Protein AF-A0A958C4E0-F1 (afdb_monomer)

Solvent-accessible surface area (backbone atoms only — not comparable to full-atom values): 16599 Å² total; per-residue (Å²): 85,50,55,70,37,79,46,77,49,71,50,76,48,67,25,85,64,65,71,76,45,50,28,35,38,31,43,36,42,93,90,49,74,48,73,46,79,47,77,38,32,47,76,35,73,49,76,51,75,46,77,47,73,36,52,75,52,63,47,59,34,34,35,36,41,24,64,55,70,96,48,93,87,57,84,78,58,74,42,78,76,46,70,48,78,46,65,41,46,70,39,94,48,48,45,76,46,60,82,60,72,62,45,50,38,50,38,68,47,50,32,35,39,39,27,74,48,67,32,89,38,36,38,39,40,40,56,45,75,56,74,57,87,92,50,78,72,92,67,79,78,80,79,65,78,59,69,49,70,54,91,62,29,64,54,60,45,77,46,77,44,82,44,76,40,55,62,80,34,55,48,44,45,32,25,29,40,34,35,42,70,90,46,78,46,74,45,72,36,38,37,50,42,38,47,80,43,76,79,47,77,48,77,41,55,91,48,91,92,54,87,84,48,68,66,35,52,33,43,36,41,35,35,36,35,26,79,46,64,38,81,75,40,78,49,76,51,63,48,68,45,100,86,65,50,76,37,74,21,54,79,55,15,43,48,77,43,65,46,60,53,40,81,43,81,45,76,40,35,31,31,40,57,69,63,96,75,63,77,77,81,81,68,74,85,79,132

Foldseek 3Di:
DEAFDKDKDKDKDAAQADAWFKKWKWKDWDPDIDIDIDIYHHGDIDIDIDMDTHHLAKTKIWIKMWGDDPDPPDDIDIDRPDIFIDHYPNDPQWDKDWPDQEEEAQDKIKIKIAHQAQFPWKKKADKAFDPDPPDPCQDDDDDRGDIGTDPGSRDGDIDIDIHGGHQQDDFGKIWIWIDTNRDIDIDIHTYDHKDKDWPDKDKDWPDPPDDADAFTKIKIKIKMAIQAKDQWDKHADFDADPVRDTHHQDDQRIDIHIGGHGIDMDIGMGTRHDPPDDPPPPPDDDD

Sequence (287 aa):
YQPGSQATWTVSLTGASGGPASYDVAMRYVTQSYTQTVTLGAGQTVHVPWTFDVGPAGNRAQVVVSPHVENDEDTTFALIIDSRWVPVIEDPYAWLESDKPSYQAGETVHLTMHLLKPNDAAFVLAPGEIAAAGSPLLWSNLTLTETYTITNPYTVGDFPIDYPLPATLRSGRYHFLYAYDSEERTLPIDVHGVDLFTEDLAVAGPAPGAPLLPGDPLTLTARLRLNAPLASATLLAYAQQPDNTPVDLGPLASQTVSLVAGETPVTLHGVLPASVHSPASALPPGT

Secondary structure (DSSP, 8-state):
--TT-EEEEEEEEE--SSS-EEEEEEEEETTEEEEEEEEE-TT-EEEEEEEEEPPSS-EEEEEEEEE--SSTTS----EEEEEEEE---SSTTEEEEES-SEEETTPEEEEEEEESS--S-EEEEPPEE-PPTT---S---S----EEE-S-TTS-EEEEEEEEPPTTPBSEEEEEEEEETTEEEEEEEEEE-B-EEEEEEEEE-SSTTSPP-TT-EEEEEEEEEESS-EEEEEEE-EEEPTT--EEE--GGGEEEEEEPSEEEEEEEEEE-PPPS-PPP---PPP-

pLDDT: mean 81.41, std 14.95, range [31.95, 94.5]

Structure (mmCIF, N/CA/C/O backbone):
data_AF-A0A958C4E0-F1
#
_entry.id   AF-A0A958C4E0-F1
#
loop_
_atom_site.group_PDB
_atom_site.id
_atom_site.type_symbol
_atom_site.label_atom_id
_atom_site.label_alt_id
_atom_site.label_comp_id
_atom_site.label_asym_id
_atom_site.label_entity_id
_atom_site.label_seq_id
_atom_site.pdbx_PDB_ins_code
_atom_site.Cartn_x
_atom_site.Cartn_y
_atom_site.Cartn_z
_atom_site.occupancy
_atom_site.B_iso_or_equiv
_atom_site.auth_seq_id
_atom_site.auth_comp_id
_atom_site.auth_asym_id
_atom_site.auth_atom_id
_atom_site.pdbx_PDB_model_num
ATOM 1 N N . TYR A 1 1 ? 7.395 4.032 -16.840 1.00 88.19 1 TYR A N 1
ATOM 2 C CA . TYR A 1 1 ? 7.563 5.265 -17.644 1.00 88.19 1 TYR A CA 1
ATOM 3 C C . TYR A 1 1 ? 9.009 5.736 -17.585 1.00 88.19 1 TYR A C 1
ATOM 5 O O . TYR A 1 1 ? 9.716 5.328 -16.676 1.00 88.19 1 TYR A O 1
ATOM 13 N N . GLN A 1 2 ? 9.452 6.575 -18.525 1.00 89.12 2 GLN A N 1
ATOM 14 C CA . GLN A 1 2 ? 10.774 7.221 -18.474 1.00 89.12 2 GLN A CA 1
ATOM 15 C C . GLN A 1 2 ? 10.653 8.630 -17.859 1.00 89.12 2 GLN A C 1
ATOM 17 O O . GLN A 1 2 ? 9.617 9.275 -18.066 1.00 89.12 2 GLN A O 1
ATOM 22 N N . PRO A 1 3 ? 11.671 9.137 -17.144 1.00 89.56 3 PRO A N 1
ATOM 23 C CA . PRO A 1 3 ? 11.700 10.520 -16.673 1.00 89.56 3 PRO A CA 1
ATOM 24 C C . PRO A 1 3 ? 11.433 11.526 -17.801 1.00 89.56 3 PRO A C 1
ATOM 26 O O . PRO A 1 3 ? 12.016 11.426 -18.881 1.00 89.56 3 PRO A O 1
ATOM 29 N N . GLY A 1 4 ? 10.533 12.485 -17.571 1.00 88.56 4 GLY A N 1
ATOM 30 C CA . GLY A 1 4 ? 10.182 13.528 -18.544 1.00 88.56 4 GLY A CA 1
ATOM 31 C C . GLY A 1 4 ? 9.343 13.059 -19.740 1.00 88.56 4 GLY A C 1
ATOM 32 O O . GLY A 1 4 ? 9.037 13.863 -20.617 1.00 88.56 4 GLY A O 1
ATOM 33 N N . SER A 1 5 ? 8.961 11.778 -19.800 1.00 93.31 5 SER A N 1
ATOM 34 C CA . SER A 1 5 ? 7.966 11.300 -20.769 1.00 93.31 5 SER A CA 1
ATOM 35 C C . SER A 1 5 ? 6.553 11.754 -20.388 1.00 93.31 5 SER A C 1
ATOM 37 O O . SER A 1 5 ? 6.318 12.189 -19.264 1.00 93.31 5 SER A O 1
ATOM 39 N N . GLN A 1 6 ? 5.596 11.632 -21.309 1.00 93.56 6 GLN A N 1
ATOM 40 C CA . GLN A 1 6 ? 4.188 11.908 -21.020 1.00 93.56 6 GLN A CA 1
ATOM 41 C C . GLN A 1 6 ? 3.430 10.630 -20.672 1.00 93.56 6 GLN A C 1
ATOM 43 O O . GLN A 1 6 ? 3.581 9.600 -21.333 1.00 93.56 6 GLN A O 1
ATOM 48 N N . ALA A 1 7 ? 2.575 10.720 -19.657 1.00 90.88 7 ALA A N 1
ATOM 49 C CA . ALA A 1 7 ? 1.623 9.681 -19.295 1.00 90.88 7 ALA A CA 1
ATOM 50 C C . ALA A 1 7 ? 0.199 10.235 -19.383 1.00 90.88 7 ALA A C 1
ATOM 52 O O . ALA A 1 7 ? -0.067 11.336 -18.908 1.00 90.88 7 ALA A O 1
ATOM 53 N N . THR A 1 8 ? -0.721 9.458 -19.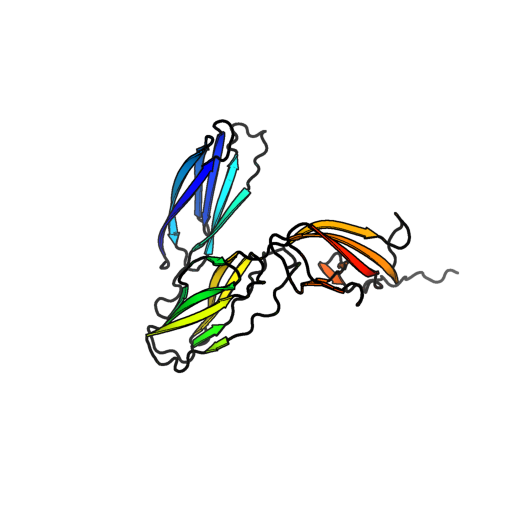959 1.00 92.19 8 THR A N 1
ATOM 54 C CA . THR A 1 8 ? -2.154 9.776 -19.967 1.00 92.19 8 THR A CA 1
ATOM 55 C C . THR A 1 8 ? -2.899 8.757 -19.128 1.00 92.19 8 THR A C 1
ATOM 57 O O . THR A 1 8 ? -2.907 7.568 -19.447 1.00 92.19 8 THR A O 1
ATOM 60 N N . TRP A 1 9 ? -3.518 9.215 -18.045 1.00 89.56 9 TRP A N 1
ATOM 61 C CA . TRP A 1 9 ? -4.323 8.386 -17.153 1.00 89.56 9 TRP A CA 1
ATOM 62 C C . TRP A 1 9 ? -5.786 8.779 -17.270 1.00 89.56 9 TRP A C 1
ATOM 64 O O . TRP A 1 9 ? -6.103 9.953 -17.432 1.00 89.56 9 TRP A O 1
ATOM 74 N N . THR A 1 10 ? -6.682 7.798 -17.194 1.00 90.19 10 THR A N 1
ATOM 75 C CA . THR A 1 10 ? -8.127 8.035 -17.265 1.00 90.19 10 THR A CA 1
ATOM 76 C C . THR A 1 10 ? -8.775 7.619 -15.960 1.00 90.19 10 THR A C 1
ATOM 78 O O . THR A 1 10 ? -8.723 6.449 -15.583 1.00 90.19 10 THR A O 1
ATOM 81 N N . VAL A 1 11 ? -9.419 8.569 -15.290 1.00 87.94 11 VAL A N 1
ATOM 82 C CA . VAL A 1 11 ? -10.245 8.288 -14.117 1.00 87.94 11 VAL A CA 1
ATOM 83 C C . VAL A 1 11 ? -11.663 7.992 -14.573 1.00 87.94 11 VAL A C 1
ATOM 85 O O . VAL A 1 11 ? -12.236 8.748 -15.352 1.00 87.94 11 VAL A O 1
ATOM 88 N N . SER A 1 12 ? -12.224 6.885 -14.092 1.00 89.88 12 SER A N 1
ATOM 89 C CA . SER A 1 12 ? -13.605 6.487 -14.377 1.00 89.88 12 SER A CA 1
ATOM 90 C C . SER A 1 12 ? -14.445 6.666 -13.121 1.00 89.88 12 SER A C 1
ATOM 92 O O . SER A 1 12 ? -14.217 5.992 -12.121 1.00 89.88 12 SER A O 1
ATOM 94 N N . LEU A 1 13 ? -15.413 7.573 -13.169 1.00 88.44 13 LEU A N 1
ATOM 95 C CA . LEU A 1 13 ? -16.310 7.877 -12.057 1.00 88.44 13 LEU A CA 1
ATOM 96 C C . LEU A 1 13 ? -17.685 7.327 -12.385 1.00 88.44 13 LEU A C 1
ATOM 98 O O . LEU A 1 13 ? -18.218 7.651 -13.441 1.00 88.44 13 LEU A O 1
ATOM 102 N N . THR A 1 14 ? -18.255 6.516 -11.496 1.00 89.75 14 THR A N 1
ATOM 103 C CA . THR A 1 14 ? -19.586 5.931 -11.697 1.00 89.75 14 THR A CA 1
ATOM 104 C C . THR A 1 14 ? -20.537 6.402 -10.607 1.00 89.75 14 THR A C 1
ATOM 106 O O . THR A 1 14 ? -20.271 6.210 -9.422 1.00 89.75 14 THR A O 1
ATOM 109 N N . GLY A 1 15 ? -21.653 7.011 -11.004 1.00 87.19 15 GLY A N 1
ATOM 110 C CA . GLY A 1 15 ? -22.711 7.410 -10.085 1.00 87.19 15 GLY A CA 1
ATOM 111 C C . GLY A 1 15 ? -23.464 6.184 -9.576 1.00 87.19 15 GLY A C 1
ATOM 112 O O . GLY A 1 15 ? -24.112 5.487 -10.351 1.00 87.19 15 GLY A O 1
ATOM 113 N N . ALA A 1 16 ? -23.401 5.910 -8.275 1.00 84.38 16 ALA A N 1
ATOM 114 C CA . ALA A 1 16 ? -24.068 4.741 -7.699 1.00 84.38 16 ALA A CA 1
ATOM 115 C C . ALA A 1 16 ? -25.598 4.910 -7.628 1.00 84.38 16 ALA A C 1
ATOM 117 O O . ALA A 1 16 ? -26.346 3.988 -7.945 1.00 84.38 16 ALA A O 1
ATOM 118 N N . SER A 1 17 ? -26.074 6.089 -7.216 1.00 83.44 17 SER A N 1
ATOM 119 C CA . SER A 1 17 ? -27.497 6.366 -6.976 1.00 83.44 17 SER A CA 1
ATOM 120 C C . SER A 1 17 ? -27.773 7.869 -6.868 1.00 83.44 17 SER A C 1
ATOM 122 O O . SER A 1 17 ? -26.845 8.637 -6.633 1.00 83.44 17 SER A O 1
ATOM 124 N N . GLY A 1 18 ? -29.047 8.271 -6.938 1.00 84.44 18 GLY A N 1
ATOM 125 C CA . GLY A 1 18 ? -29.483 9.659 -6.734 1.00 84.44 18 GLY A CA 1
ATOM 126 C C . GLY A 1 18 ? -29.755 10.434 -8.027 1.00 84.44 18 GLY A C 1
ATOM 127 O O . GLY A 1 18 ? -29.649 9.900 -9.133 1.00 84.44 18 GLY A O 1
ATOM 128 N N . GLY A 1 19 ? -30.170 11.694 -7.872 1.00 83.12 19 GLY A N 1
ATOM 129 C CA . GLY A 1 19 ? -30.321 12.624 -8.992 1.00 83.12 19 GLY A CA 1
ATOM 130 C C . GLY A 1 19 ? -28.963 13.100 -9.525 1.00 83.12 19 GLY A C 1
ATOM 131 O O . GLY A 1 19 ? -27.951 12.896 -8.855 1.00 83.12 19 GLY A O 1
ATOM 132 N N . PRO A 1 20 ? -28.921 13.727 -10.714 1.00 89.31 20 PRO A N 1
ATOM 133 C CA . PRO A 1 20 ? -27.691 14.305 -11.245 1.00 89.31 20 PRO A CA 1
ATOM 134 C C . PRO A 1 20 ? -27.070 15.304 -10.263 1.00 89.31 20 PRO A C 1
ATOM 136 O O . PRO A 1 20 ? -27.745 16.238 -9.830 1.00 89.31 20 PRO A O 1
ATOM 139 N N . ALA A 1 21 ? -25.795 15.109 -9.935 1.00 87.38 21 ALA A N 1
ATOM 140 C CA . ALA A 1 21 ? -25.016 15.995 -9.074 1.00 87.38 21 ALA A CA 1
ATOM 141 C C . ALA A 1 21 ? -23.657 16.304 -9.711 1.00 87.38 21 ALA A C 1
ATOM 143 O O . ALA A 1 21 ? -23.098 15.469 -10.427 1.00 87.38 21 ALA A O 1
ATOM 144 N N . SER A 1 22 ? -23.139 17.505 -9.460 1.00 91.25 22 SER A N 1
ATOM 145 C CA . SER A 1 22 ? -21.841 17.947 -9.969 1.00 91.25 22 SER A CA 1
ATOM 146 C C . SER A 1 22 ? -20.741 17.757 -8.927 1.00 91.25 22 SER A C 1
ATOM 148 O O . SER A 1 22 ? -20.949 17.971 -7.732 1.00 91.25 22 SER A O 1
ATOM 150 N N . TYR A 1 23 ? -19.561 17.365 -9.393 1.00 88.94 23 TYR A N 1
ATOM 151 C CA . TYR A 1 23 ? -18.385 17.078 -8.581 1.00 88.94 23 TYR A CA 1
ATOM 152 C C . TYR A 1 23 ? -17.151 17.696 -9.220 1.00 88.94 23 TYR A C 1
ATOM 154 O O . TYR A 1 23 ? -16.983 17.612 -10.435 1.00 88.94 23 TYR A O 1
ATOM 162 N N . ASP A 1 24 ? -16.264 18.246 -8.400 1.00 90.75 24 ASP A N 1
ATOM 163 C CA . ASP A 1 24 ? -14.925 18.632 -8.818 1.00 90.75 24 ASP A CA 1
ATOM 164 C C . ASP A 1 24 ? -13.975 17.460 -8.603 1.00 90.75 24 ASP A C 1
ATOM 166 O O . ASP A 1 24 ? -13.827 16.929 -7.500 1.00 90.75 24 ASP A O 1
ATOM 170 N N . VAL A 1 25 ? -13.335 17.042 -9.687 1.00 91.31 25 VAL A N 1
ATOM 171 C CA . VAL A 1 25 ? -12.408 15.917 -9.719 1.00 91.31 25 VAL A CA 1
ATOM 172 C C . VAL A 1 25 ? -11.035 16.490 -9.996 1.00 91.31 25 VAL A C 1
ATOM 174 O O . VAL A 1 25 ? -10.834 17.142 -11.020 1.00 91.31 25 VAL A O 1
ATOM 177 N N . ALA A 1 26 ? -10.089 16.253 -9.098 1.00 91.12 26 ALA A N 1
ATOM 178 C CA . ALA A 1 26 ? -8.723 16.714 -9.244 1.00 91.12 26 ALA A CA 1
ATOM 179 C C . ALA A 1 26 ? -7.743 15.542 -9.265 1.00 91.12 26 ALA A C 1
ATOM 181 O O . ALA A 1 26 ? -7.751 14.719 -8.350 1.00 91.12 26 ALA A O 1
ATOM 182 N N . MET A 1 27 ? -6.857 15.498 -10.260 1.00 91.50 27 MET A N 1
ATOM 183 C CA . MET A 1 27 ? -5.661 14.660 -10.214 1.00 91.50 27 MET A CA 1
ATOM 184 C C . MET A 1 27 ? -4.456 15.492 -9.816 1.00 91.50 27 MET A C 1
ATOM 186 O O . MET A 1 27 ? -4.226 16.574 -10.355 1.00 91.50 27 MET A O 1
ATOM 190 N N . ARG A 1 28 ? -3.692 14.971 -8.860 1.00 91.00 28 ARG A N 1
ATOM 191 C CA . ARG A 1 28 ? -2.455 15.566 -8.364 1.00 91.00 28 ARG A CA 1
ATOM 192 C C . ARG A 1 28 ? -1.311 14.587 -8.550 1.00 91.00 28 ARG A C 1
ATOM 194 O O . ARG A 1 28 ? -1.415 13.440 -8.125 1.00 91.00 28 ARG A O 1
ATOM 201 N N . TYR A 1 29 ? -0.213 15.049 -9.129 1.00 90.12 29 TYR A N 1
ATOM 202 C CA . TYR A 1 29 ? 1.007 14.268 -9.284 1.00 90.12 29 TYR A CA 1
ATOM 203 C C . TYR A 1 29 ? 2.227 15.182 -9.164 1.00 90.12 29 TYR A C 1
ATOM 205 O O . TYR A 1 29 ? 2.410 16.104 -9.958 1.00 90.12 29 TYR A O 1
ATOM 213 N N . VAL A 1 30 ? 3.073 14.925 -8.162 1.00 88.19 30 VAL A N 1
ATOM 214 C CA . VAL A 1 30 ? 4.215 15.789 -7.814 1.00 88.19 30 VAL A CA 1
ATOM 215 C C . VAL A 1 30 ? 3.729 17.230 -7.567 1.00 88.19 30 VAL A C 1
ATOM 217 O O . VAL A 1 30 ? 3.019 17.470 -6.595 1.00 88.19 30 VAL A O 1
ATOM 220 N N 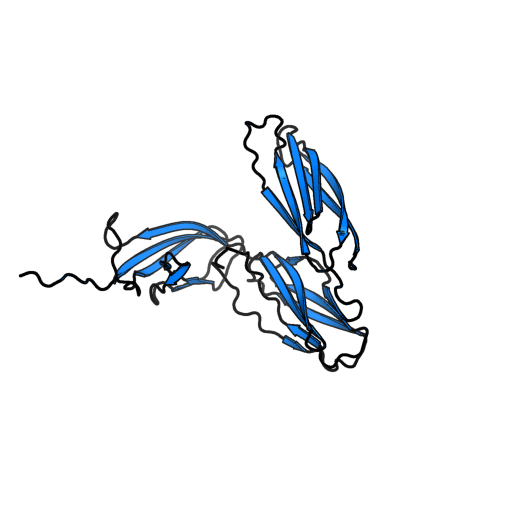. THR A 1 31 ? 4.066 18.182 -8.438 1.00 89.06 31 THR A N 1
ATOM 221 C CA . THR A 1 31 ? 3.635 19.589 -8.382 1.00 89.06 31 THR A CA 1
ATOM 222 C C . THR A 1 31 ? 2.499 19.909 -9.357 1.00 89.06 31 THR A C 1
ATOM 224 O O . THR A 1 31 ? 1.985 21.025 -9.349 1.00 89.06 31 THR A O 1
ATOM 227 N N . GLN A 1 32 ? 2.103 18.953 -10.201 1.00 91.38 32 GLN A N 1
ATOM 228 C CA . GLN A 1 32 ? 1.046 19.119 -11.194 1.00 91.38 32 GLN A CA 1
ATOM 229 C C . GLN A 1 32 ? -0.318 18.841 -10.555 1.00 91.38 32 GLN A C 1
ATOM 231 O O . GLN A 1 32 ?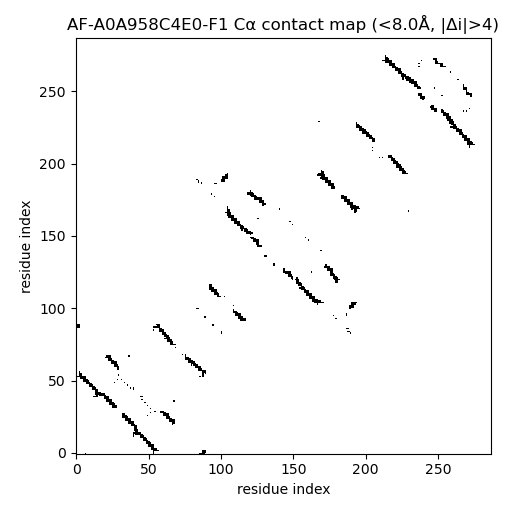 -0.484 17.866 -9.817 1.00 91.38 32 GLN A O 1
ATOM 236 N N . SER A 1 33 ? -1.301 19.692 -10.849 1.00 91.88 33 SER A N 1
ATOM 237 C CA . SER A 1 33 ? -2.690 19.520 -10.427 1.00 91.88 33 SER A CA 1
ATOM 238 C C . SER A 1 33 ? -3.615 19.880 -11.579 1.00 91.88 33 SER A C 1
ATOM 240 O O . SER A 1 33 ? -3.507 20.965 -12.147 1.00 91.88 33 SER A O 1
ATOM 242 N N . TYR A 1 34 ? -4.551 18.991 -11.881 1.00 92.38 34 TYR A N 1
ATOM 243 C CA . TYR A 1 34 ? -5.555 19.169 -12.923 1.00 92.38 34 TYR A CA 1
ATOM 244 C C . TYR A 1 34 ? -6.924 18.976 -12.303 1.00 92.38 34 TYR A C 1
ATOM 246 O O . TYR A 1 34 ? -7.140 17.953 -11.665 1.00 92.38 34 TYR A O 1
ATOM 254 N N . THR A 1 35 ? -7.835 19.924 -12.500 1.00 92.19 35 THR A N 1
ATOM 255 C CA . THR A 1 35 ? -9.192 19.864 -11.945 1.00 92.19 35 THR A CA 1
ATOM 256 C C . THR A 1 35 ? -10.212 19.950 -13.069 1.00 92.19 35 THR A C 1
ATOM 258 O O . THR A 1 35 ? -10.047 20.744 -13.995 1.00 92.19 35 THR A O 1
ATOM 261 N N . GLN A 1 36 ? -11.266 19.147 -12.981 1.00 93.69 36 GLN A N 1
ATOM 262 C CA . GLN A 1 36 ? -12.394 19.174 -13.898 1.00 93.69 36 GLN A CA 1
ATOM 263 C C . GLN A 1 36 ? -13.701 18.939 -13.140 1.00 93.69 36 GLN A C 1
ATOM 265 O O . GLN A 1 36 ? -13.807 17.999 -12.354 1.00 93.69 36 GLN A O 1
ATOM 270 N N . THR A 1 37 ? -14.707 19.763 -13.425 1.00 93.88 37 THR A N 1
ATOM 271 C CA . THR A 1 37 ? -16.072 19.556 -12.939 1.00 93.88 37 THR A CA 1
ATOM 272 C C . THR A 1 37 ? -16.789 18.544 -13.830 1.00 93.88 37 THR A C 1
ATOM 274 O O . THR A 1 37 ? -16.757 18.645 -15.060 1.00 93.88 37 THR A O 1
ATOM 277 N N . VAL A 1 38 ? -17.443 17.559 -13.220 1.00 92.56 38 VAL A N 1
ATOM 278 C CA . VAL A 1 38 ? -18.238 16.533 -13.906 1.00 92.56 38 VAL A CA 1
ATOM 279 C C . VAL A 1 38 ? -19.619 16.433 -13.282 1.00 92.56 38 VAL A C 1
ATOM 281 O O . VAL A 1 38 ? -19.759 16.545 -12.069 1.00 92.56 38 VAL A O 1
ATOM 284 N N . THR A 1 39 ? -20.638 16.164 -14.092 1.00 92.56 39 THR A N 1
ATOM 285 C CA . THR A 1 39 ? -21.985 15.853 -13.601 1.00 92.56 39 THR A CA 1
ATOM 286 C C . THR A 1 39 ? -22.226 14.352 -13.715 1.00 92.56 39 THR A C 1
ATOM 288 O O . THR A 1 39 ? -22.028 13.769 -14.780 1.00 92.56 39 THR A O 1
ATOM 291 N N . LEU A 1 40 ? -22.650 13.726 -12.618 1.00 90.62 40 LEU A N 1
ATOM 292 C CA . LEU A 1 40 ? -22.909 12.292 -12.517 1.00 90.62 40 LEU A CA 1
ATOM 293 C C . LEU A 1 40 ? -24.366 12.054 -12.119 1.00 90.62 40 LEU A C 1
ATOM 295 O O . LEU A 1 40 ? -24.808 12.502 -11.064 1.00 90.62 40 LEU A O 1
ATOM 299 N N . GLY A 1 41 ? -25.107 11.326 -12.954 1.00 89.31 41 GLY A N 1
ATOM 300 C CA . GLY A 1 41 ? -26.384 10.715 -12.582 1.00 89.31 41 GLY A CA 1
ATOM 301 C C . GLY A 1 41 ? -26.228 9.255 -12.140 1.00 89.31 41 GLY A C 1
ATOM 302 O O . GLY A 1 41 ? -25.196 8.625 -12.374 1.00 89.31 41 GLY A O 1
ATOM 303 N N . ALA A 1 42 ? -27.275 8.687 -11.535 1.00 91.50 42 ALA A N 1
ATOM 304 C CA . ALA A 1 42 ? -27.304 7.266 -11.183 1.00 91.50 42 ALA A CA 1
ATOM 305 C C . ALA A 1 42 ? -27.041 6.359 -12.401 1.00 91.50 42 ALA A C 1
ATOM 307 O O . ALA A 1 42 ? -27.648 6.524 -13.459 1.00 91.50 42 ALA A O 1
ATOM 308 N N . GLY A 1 43 ? -26.136 5.394 -12.237 1.00 88.00 43 GLY A N 1
ATOM 309 C CA . GLY A 1 43 ? -25.718 4.444 -13.267 1.00 88.00 43 GLY A CA 1
ATOM 310 C C . GLY A 1 43 ? -24.862 5.037 -14.390 1.00 88.00 43 GLY A C 1
ATOM 311 O O . GLY A 1 43 ? -24.468 4.297 -15.288 1.00 88.00 43 GLY A O 1
ATOM 312 N N . GLN A 1 44 ? -24.572 6.343 -14.376 1.00 91.81 44 GLN A N 1
ATOM 313 C CA . GLN A 1 44 ? -23.715 6.966 -15.382 1.00 91.81 44 GLN A CA 1
ATOM 314 C C . GLN A 1 44 ? -22.244 6.817 -15.016 1.00 91.81 44 GLN A C 1
ATOM 316 O O . GLN A 1 44 ? -21.867 7.006 -13.859 1.00 91.81 44 GLN A O 1
ATOM 321 N N . THR A 1 45 ? -21.417 6.557 -16.027 1.00 92.56 45 THR A N 1
ATOM 322 C CA . THR A 1 45 ? -19.960 6.578 -15.911 1.00 92.56 45 THR A CA 1
ATOM 323 C C . THR A 1 45 ? -19.395 7.722 -16.744 1.00 92.56 45 THR A C 1
ATOM 325 O O . THR A 1 45 ? -19.708 7.846 -17.927 1.00 92.56 45 THR A O 1
ATOM 328 N N . VAL A 1 46 ? -18.554 8.552 -16.131 1.00 92.06 46 VAL A N 1
ATOM 329 C CA . VAL A 1 46 ? -17.797 9.615 -16.801 1.00 92.06 46 VAL A CA 1
ATOM 330 C C . VAL A 1 46 ? -16.317 9.265 -16.755 1.00 92.06 46 VAL A C 1
ATOM 332 O O . VAL A 1 46 ? -15.804 8.818 -15.729 1.00 92.06 46 VAL A O 1
ATOM 335 N N . HIS A 1 47 ? -15.631 9.490 -17.873 1.00 92.94 47 HIS A N 1
ATOM 336 C CA . HIS A 1 47 ? -14.195 9.284 -18.005 1.00 92.94 47 HIS A CA 1
ATOM 337 C C . HIS A 1 47 ? -13.485 10.631 -18.105 1.00 92.94 47 HIS A C 1
ATOM 339 O O . HIS A 1 47 ? -13.819 11.448 -18.963 1.00 92.94 47 HIS A O 1
ATOM 345 N N . VAL A 1 48 ? -12.497 10.845 -17.241 1.00 91.62 48 VAL A N 1
ATOM 346 C CA . VAL A 1 48 ? -11.703 12.073 -17.178 1.00 91.62 48 VAL A CA 1
ATOM 347 C C . VAL A 1 48 ? -10.247 11.730 -17.494 1.00 91.62 48 VAL A C 1
ATOM 349 O O . VAL A 1 48 ? -9.559 11.165 -16.637 1.00 91.62 48 VAL A O 1
ATOM 352 N N . PRO A 1 49 ? -9.776 11.986 -18.728 1.00 93.25 49 PRO A N 1
ATOM 353 C CA . PRO A 1 49 ? -8.386 11.768 -19.090 1.00 93.25 49 PRO A CA 1
ATOM 354 C C . PRO A 1 49 ? -7.522 12.966 -18.681 1.00 93.25 49 PRO A C 1
ATOM 356 O O . PRO A 1 49 ? -7.845 14.113 -18.986 1.00 93.25 49 PRO A O 1
ATOM 359 N N . TRP A 1 50 ? -6.374 12.693 -18.069 1.00 92.75 50 TRP A N 1
ATOM 360 C CA . TRP A 1 50 ? -5.340 13.685 -17.799 1.00 92.75 50 TRP A CA 1
ATOM 361 C C . TRP A 1 50 ? -4.000 13.226 -18.339 1.00 92.75 50 TRP A C 1
ATOM 363 O O . TRP A 1 50 ? -3.559 12.110 -18.064 1.00 92.75 50 TRP A O 1
ATOM 373 N N . THR A 1 51 ? -3.346 14.119 -19.075 1.00 93.19 51 THR A N 1
ATOM 374 C CA . THR A 1 51 ? -1.962 13.948 -19.509 1.00 93.19 51 THR A CA 1
ATOM 375 C C . THR A 1 51 ? -1.063 14.791 -18.623 1.00 93.19 51 THR A C 1
ATOM 377 O O . THR A 1 51 ? -1.325 15.979 -18.441 1.00 93.19 51 THR A O 1
ATOM 380 N N . PHE A 1 52 ? -0.016 14.176 -18.088 1.00 91.94 52 PHE A N 1
ATOM 381 C CA . PHE A 1 52 ? 0.959 14.823 -17.220 1.00 91.94 52 PHE A CA 1
ATOM 382 C C . PHE A 1 52 ? 2.378 14.400 -17.588 1.00 91.94 52 PHE A C 1
ATOM 384 O O . PHE A 1 52 ? 2.597 13.321 -18.152 1.00 91.94 52 PHE A O 1
ATOM 391 N N . ASP A 1 53 ? 3.338 15.251 -17.243 1.00 93.88 53 ASP A N 1
ATOM 392 C CA . ASP A 1 53 ? 4.750 14.943 -17.423 1.00 93.88 53 ASP A CA 1
ATOM 393 C C . ASP A 1 53 ? 5.226 14.056 -16.269 1.00 93.88 53 ASP A C 1
ATOM 395 O O . ASP A 1 53 ? 5.003 14.353 -15.090 1.00 93.88 53 ASP A O 1
ATOM 399 N N . VAL A 1 54 ? 5.868 12.942 -16.601 1.00 91.44 54 VAL A N 1
ATOM 400 C CA . VAL A 1 54 ? 6.379 11.972 -15.633 1.00 91.44 54 VAL A CA 1
ATOM 401 C C . VAL A 1 54 ? 7.586 12.571 -14.916 1.00 91.44 54 VAL A C 1
ATOM 403 O O . VAL A 1 54 ? 8.531 13.050 -15.547 1.00 91.44 54 VAL A O 1
ATOM 406 N N . GLY A 1 55 ? 7.550 12.543 -13.584 1.00 87.12 55 GLY A N 1
ATOM 407 C CA . GLY A 1 55 ? 8.601 13.097 -12.742 1.00 87.12 55 GLY A CA 1
ATOM 408 C C . GLY A 1 55 ? 9.931 12.343 -12.868 1.00 87.12 55 GLY A C 1
ATOM 409 O O . GLY A 1 55 ? 10.005 11.291 -13.501 1.00 87.12 55 GLY A O 1
ATOM 410 N N . PRO A 1 56 ? 11.000 12.862 -12.241 1.00 84.94 56 PRO A N 1
ATOM 411 C CA . PRO A 1 56 ? 12.317 12.226 -12.275 1.00 84.94 56 PRO A CA 1
ATOM 412 C C . PRO A 1 56 ? 12.389 10.913 -11.483 1.00 84.94 56 PRO A C 1
ATOM 414 O O . PRO A 1 56 ? 13.315 10.143 -11.697 1.00 84.94 56 PRO A O 1
ATOM 417 N N . ALA A 1 57 ? 11.430 10.672 -10.585 1.00 83.12 57 ALA A N 1
ATOM 418 C CA . ALA A 1 57 ? 11.361 9.504 -9.716 1.00 83.12 57 ALA A CA 1
ATOM 419 C C . ALA A 1 57 ? 9.921 8.994 -9.584 1.00 83.12 57 ALA A C 1
ATOM 421 O O . ALA A 1 57 ? 8.959 9.736 -9.837 1.00 83.12 57 ALA A O 1
ATOM 422 N N . GLY A 1 58 ? 9.781 7.735 -9.166 1.00 81.06 58 GLY A N 1
ATOM 423 C CA . GLY A 1 58 ? 8.491 7.121 -8.875 1.00 81.06 58 GLY A CA 1
ATOM 424 C C . GLY A 1 58 ? 7.700 7.947 -7.859 1.00 81.06 58 GLY A C 1
ATOM 425 O O . GLY A 1 58 ? 8.192 8.281 -6.783 1.00 81.06 58 GLY A O 1
ATOM 426 N N . ASN A 1 59 ? 6.459 8.308 -8.189 1.00 84.12 59 ASN A N 1
ATOM 427 C CA . ASN A 1 59 ? 5.597 9.060 -7.274 1.00 84.12 59 ASN A CA 1
ATOM 428 C C . ASN A 1 59 ? 4.133 8.643 -7.433 1.00 84.12 59 ASN A C 1
ATOM 430 O O . ASN A 1 59 ? 3.747 8.027 -8.429 1.00 84.12 59 ASN A O 1
ATOM 434 N N . ARG A 1 60 ? 3.311 8.950 -6.434 1.00 85.06 60 ARG A N 1
ATOM 435 C CA . ARG A 1 60 ? 1.907 8.565 -6.400 1.00 85.06 60 ARG A CA 1
ATOM 436 C C . ARG A 1 60 ? 1.054 9.676 -6.994 1.00 85.06 60 ARG A C 1
ATOM 438 O O . ARG A 1 60 ? 1.066 10.802 -6.501 1.00 85.06 60 ARG A O 1
ATOM 445 N N . ALA A 1 61 ? 0.292 9.346 -8.027 1.00 87.12 61 ALA A N 1
ATOM 446 C CA . ALA A 1 61 ? -0.773 10.217 -8.491 1.00 87.12 61 ALA A CA 1
ATOM 447 C C . ALA A 1 61 ? -1.999 9.999 -7.600 1.00 87.12 61 ALA A C 1
ATOM 449 O O . ALA A 1 61 ? -2.343 8.863 -7.269 1.00 87.12 61 ALA A O 1
ATOM 450 N N . GLN A 1 62 ? -2.630 11.085 -7.175 1.00 88.88 62 GLN A N 1
ATOM 451 C CA . GLN A 1 62 ? -3.792 11.086 -6.294 1.00 88.88 62 GLN A CA 1
ATOM 452 C C . GLN A 1 62 ? -4.995 11.638 -7.038 1.00 88.88 62 GLN A C 1
ATOM 454 O O . GLN A 1 62 ? -4.870 12.619 -7.766 1.00 88.88 62 GLN A O 1
ATOM 459 N N . VAL A 1 63 ? -6.155 11.037 -6.805 1.00 87.69 63 VAL A N 1
ATOM 460 C CA . VAL A 1 63 ? -7.442 11.519 -7.290 1.00 87.69 63 VAL A CA 1
ATOM 461 C C . VAL A 1 63 ? -8.259 11.967 -6.091 1.00 87.69 63 VAL A C 1
ATOM 463 O O . VAL A 1 63 ? -8.559 11.190 -5.181 1.00 87.69 63 VAL A O 1
ATOM 466 N N . VAL A 1 64 ? -8.606 13.245 -6.100 1.00 87.88 64 VAL A N 1
ATOM 467 C CA . VAL A 1 64 ? -9.446 13.885 -5.097 1.00 87.88 64 VAL A CA 1
ATOM 468 C C . VAL A 1 64 ? -10.778 14.200 -5.749 1.00 87.88 64 VAL A C 1
ATOM 470 O O . VAL A 1 64 ? -10.807 14.752 -6.846 1.00 87.88 64 VAL A O 1
ATOM 473 N N . VAL A 1 65 ? -11.871 13.857 -5.080 1.00 86.38 65 VAL A N 1
ATOM 474 C CA . VAL A 1 65 ? -13.213 14.224 -5.531 1.00 86.38 65 VAL A CA 1
ATOM 475 C C . VAL A 1 65 ? -13.909 14.971 -4.412 1.00 86.38 65 VAL A C 1
ATOM 477 O O . VAL A 1 65 ? -13.914 14.529 -3.260 1.00 86.38 65 VAL A O 1
ATOM 480 N N . SER A 1 66 ? -14.498 16.104 -4.760 1.00 87.38 66 SER A N 1
ATOM 481 C CA . SER A 1 66 ? -15.329 16.909 -3.874 1.00 87.38 66 SER A CA 1
ATOM 482 C C . SER A 1 66 ? -16.654 17.237 -4.558 1.00 87.38 66 SER A C 1
ATOM 484 O O . SER A 1 66 ? -16.701 17.311 -5.787 1.00 87.38 66 SER A O 1
ATOM 486 N N . PRO A 1 67 ? -17.746 17.438 -3.805 1.00 87.19 67 PRO A N 1
ATOM 487 C CA . PRO A 1 67 ? -18.942 18.063 -4.354 1.00 87.19 67 PRO A CA 1
ATOM 488 C C . PRO A 1 67 ? -18.581 19.405 -4.991 1.00 87.19 67 PRO A C 1
ATOM 490 O O . PRO A 1 67 ? -17.786 20.157 -4.425 1.00 87.19 67 PRO A O 1
ATOM 493 N N . HIS A 1 68 ? -19.158 19.689 -6.156 1.00 88.12 68 HIS A N 1
ATOM 494 C CA . HIS A 1 68 ? -19.068 21.014 -6.748 1.00 88.12 68 HIS A CA 1
ATOM 495 C C . HIS A 1 68 ? -20.035 21.934 -6.005 1.00 88.12 68 HIS A C 1
ATOM 497 O O . HIS A 1 68 ? -21.233 21.644 -5.942 1.00 88.12 68 HIS A O 1
ATOM 503 N N . VAL A 1 69 ? -19.515 23.013 -5.428 1.00 83.00 69 VAL A N 1
ATOM 504 C CA . VAL A 1 69 ? -20.309 24.018 -4.716 1.00 83.00 69 VAL A CA 1
ATOM 505 C C . VAL A 1 69 ? -20.323 25.310 -5.521 1.00 83.00 69 VAL A C 1
ATOM 507 O O . VAL A 1 69 ? -19.284 25.769 -5.988 1.00 83.00 69 VAL A O 1
ATOM 510 N N . GLU A 1 70 ? -21.510 25.883 -5.709 1.00 78.44 70 GLU A N 1
ATOM 511 C CA . GLU A 1 70 ? -21.681 27.158 -6.421 1.00 78.44 70 GLU A CA 1
ATOM 512 C C . GLU A 1 70 ? -21.581 28.366 -5.471 1.00 78.44 70 GLU A C 1
ATOM 514 O O . GLU A 1 70 ? -21.350 29.484 -5.929 1.00 78.44 70 GLU A O 1
ATOM 519 N N . ASN A 1 71 ? -21.721 28.144 -4.156 1.00 76.06 71 ASN A N 1
ATOM 520 C CA . ASN A 1 71 ? -21.633 29.172 -3.120 1.00 76.06 71 ASN A CA 1
ATOM 521 C C . ASN A 1 71 ? -20.478 28.882 -2.154 1.00 76.06 71 ASN A C 1
ATOM 523 O O . ASN A 1 71 ? -20.367 27.777 -1.628 1.00 76.06 71 ASN A O 1
ATOM 527 N N . ASP A 1 72 ? -19.691 29.909 -1.833 1.00 63.09 72 ASP A N 1
ATOM 528 C CA . ASP A 1 72 ? -18.555 29.812 -0.900 1.00 63.09 72 ASP A CA 1
ATOM 529 C C . ASP A 1 72 ? -18.972 29.526 0.561 1.00 63.09 72 ASP A C 1
ATOM 531 O O . ASP A 1 72 ? -18.128 29.206 1.398 1.00 63.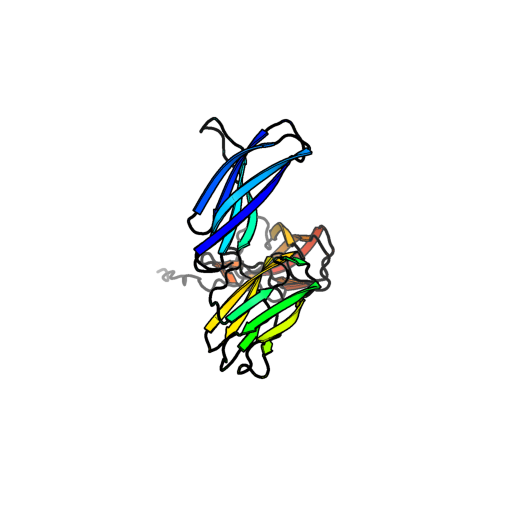09 72 ASP A O 1
ATOM 535 N N . GLU A 1 73 ? -20.264 29.656 0.890 1.00 65.12 73 GLU A N 1
ATOM 536 C CA . GLU A 1 73 ? -20.814 29.333 2.217 1.00 65.12 73 GLU A CA 1
ATOM 537 C C . GLU A 1 73 ? -21.046 27.823 2.418 1.00 65.12 73 GLU A C 1
ATOM 539 O O . GLU A 1 73 ? -21.174 27.365 3.558 1.00 65.12 73 GLU A O 1
ATOM 544 N N . ASP A 1 74 ? -21.071 27.035 1.338 1.00 68.00 74 ASP A N 1
ATOM 545 C CA . ASP A 1 74 ? -21.256 25.588 1.407 1.00 68.00 74 ASP A CA 1
ATOM 546 C C . ASP A 1 74 ? -19.937 24.885 1.769 1.00 68.00 74 ASP A C 1
ATOM 548 O O . ASP A 1 74 ? -18.861 25.180 1.250 1.00 68.00 74 ASP A O 1
ATOM 552 N N . THR A 1 75 ? -19.998 23.918 2.689 1.00 57.75 75 THR A N 1
ATOM 553 C CA . THR A 1 75 ? -18.794 23.209 3.146 1.00 57.75 75 THR A CA 1
ATOM 554 C C . THR A 1 75 ? -18.333 22.187 2.110 1.00 57.75 75 THR A C 1
ATOM 556 O O . THR A 1 75 ? -18.963 21.144 1.927 1.00 57.75 75 THR A O 1
ATOM 559 N N . THR A 1 76 ? -17.177 22.430 1.499 1.00 63.19 76 THR A N 1
ATOM 560 C CA . THR A 1 76 ? -16.510 21.448 0.641 1.00 63.19 76 THR A CA 1
ATOM 561 C C . THR A 1 76 ? -15.872 20.351 1.489 1.00 63.19 76 T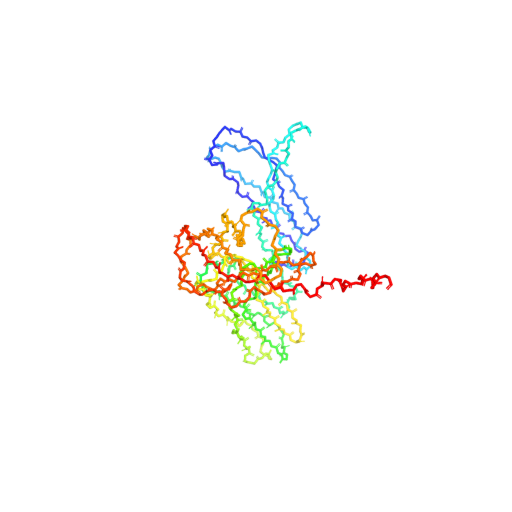HR A C 1
ATOM 563 O O . THR A 1 76 ? -14.919 20.587 2.231 1.00 63.19 76 THR A O 1
ATOM 566 N N . PHE A 1 77 ? -16.357 19.120 1.351 1.00 64.31 77 PHE A N 1
ATOM 567 C CA . PHE A 1 77 ? -15.641 17.932 1.809 1.00 64.31 77 PHE A CA 1
ATOM 568 C C . PHE A 1 77 ? -14.948 17.276 0.617 1.00 64.31 77 PHE A C 1
ATOM 570 O O . PHE A 1 77 ? -15.557 17.038 -0.423 1.00 64.31 77 PHE A O 1
ATOM 577 N N . ALA A 1 78 ? -13.657 16.993 0.760 1.00 61.22 78 ALA A N 1
ATOM 578 C CA . ALA A 1 78 ? -12.868 16.322 -0.260 1.00 61.22 78 ALA A CA 1
ATOM 579 C C . ALA A 1 78 ? -12.501 14.924 0.230 1.00 61.22 78 ALA A C 1
ATOM 581 O O . ALA A 1 78 ? -11.927 14.768 1.309 1.00 61.22 78 ALA A O 1
ATOM 582 N N . LEU A 1 79 ? -12.813 13.913 -0.575 1.00 63.81 79 LEU A N 1
ATOM 583 C CA . LEU A 1 79 ? -12.356 12.553 -0.344 1.00 63.81 79 LEU A CA 1
ATOM 584 C C . LEU A 1 79 ? -11.184 12.286 -1.290 1.00 63.81 79 LEU A C 1
ATOM 586 O O . LEU A 1 79 ? -11.304 12.461 -2.504 1.00 63.81 79 LEU A O 1
ATOM 590 N N . ILE A 1 80 ? -10.041 11.861 -0.746 1.00 67.69 80 ILE A N 1
ATOM 591 C CA . ILE A 1 80 ? -9.020 11.202 -1.566 1.00 67.69 80 ILE A CA 1
ATOM 592 C C . ILE A 1 80 ? -9.589 9.821 -1.874 1.00 67.69 80 ILE A C 1
ATOM 594 O O . ILE A 1 80 ? -9.633 8.965 -0.994 1.00 67.69 80 ILE A O 1
ATOM 598 N N . ILE A 1 81 ? -10.099 9.645 -3.089 1.00 64.62 81 ILE A N 1
ATOM 599 C CA . ILE A 1 81 ? -10.833 8.429 -3.460 1.00 64.62 81 ILE A CA 1
ATOM 600 C C . ILE A 1 81 ? -9.871 7.350 -3.938 1.00 64.62 81 ILE A C 1
ATOM 602 O O . ILE A 1 81 ? -10.076 6.173 -3.657 1.00 64.62 81 ILE A O 1
ATOM 606 N N . ASP A 1 82 ? -8.812 7.747 -4.640 1.00 69.00 82 ASP A N 1
ATOM 607 C CA . ASP A 1 82 ? -7.847 6.806 -5.188 1.00 69.00 82 ASP A CA 1
ATOM 608 C C . ASP A 1 82 ? -6.458 7.435 -5.253 1.00 69.00 82 ASP A C 1
ATOM 610 O O . ASP A 1 82 ? -6.277 8.655 -5.306 1.00 69.00 82 ASP A O 1
ATOM 614 N N . SER A 1 83 ? -5.445 6.587 -5.228 1.00 78.62 83 SER A N 1
ATOM 615 C CA . SER A 1 83 ? -4.090 6.990 -5.538 1.00 78.62 83 SER A CA 1
ATOM 616 C C . SER A 1 83 ? -3.306 5.779 -6.012 1.00 78.62 83 SER A C 1
ATOM 618 O O . SER A 1 83 ? -3.334 4.734 -5.366 1.00 78.62 83 SER A O 1
ATOM 620 N N . ARG A 1 84 ? -2.567 5.935 -7.105 1.00 82.88 84 ARG A N 1
ATOM 621 C CA . ARG A 1 84 ? -1.812 4.858 -7.754 1.00 82.88 84 ARG A CA 1
ATOM 622 C C . ARG A 1 84 ? -0.382 5.308 -7.994 1.00 82.88 84 ARG A C 1
ATOM 624 O O . ARG A 1 84 ? -0.120 6.488 -8.243 1.00 82.88 84 ARG A O 1
ATOM 631 N N . TRP A 1 85 ? 0.548 4.369 -7.908 1.00 84.62 85 TRP A N 1
ATOM 632 C CA . TRP A 1 85 ? 1.947 4.629 -8.218 1.00 84.62 85 TRP A CA 1
ATOM 633 C C . TRP A 1 85 ? 2.161 4.806 -9.718 1.00 84.62 85 TRP A C 1
ATOM 635 O O . TRP A 1 85 ? 1.653 4.029 -10.524 1.00 84.62 85 TRP A O 1
ATOM 645 N N . VAL A 1 86 ? 2.925 5.833 -10.083 1.00 85.81 86 VAL A N 1
ATOM 646 C CA . VAL A 1 86 ? 3.459 6.021 -11.431 1.00 85.81 86 VAL A CA 1
ATOM 647 C C . VAL A 1 86 ? 4.867 5.416 -11.434 1.00 85.81 86 VAL A C 1
ATOM 649 O O . VAL A 1 86 ? 5.774 6.038 -10.876 1.00 85.81 86 VAL A O 1
ATOM 652 N N . PRO A 1 87 ? 5.079 4.215 -12.007 1.00 83.06 87 PRO A N 1
ATOM 653 C CA . PRO A 1 87 ? 6.401 3.598 -12.032 1.00 83.06 87 PRO A CA 1
ATOM 654 C C . PRO A 1 87 ? 7.319 4.359 -12.991 1.00 83.06 87 PRO A C 1
ATOM 656 O O . PRO A 1 87 ? 6.965 4.597 -14.154 1.00 83.06 87 PRO A O 1
ATOM 659 N N . VAL A 1 88 ? 8.510 4.725 -12.521 1.00 86.88 88 VAL A N 1
ATOM 660 C CA . VAL A 1 88 ? 9.520 5.450 -13.301 1.00 86.88 88 VAL A CA 1
ATOM 661 C C . VAL A 1 88 ? 10.803 4.631 -13.345 1.00 86.88 88 VAL A C 1
ATOM 663 O O . VAL A 1 88 ? 11.277 4.156 -12.320 1.00 86.88 88 VAL A O 1
ATOM 666 N N . ILE A 1 89 ? 11.354 4.463 -14.546 1.00 89.19 89 ILE A N 1
ATOM 667 C CA . ILE A 1 89 ? 12.668 3.861 -14.767 1.00 89.19 89 ILE A CA 1
ATOM 668 C C . ILE A 1 89 ? 13.699 4.946 -14.462 1.00 89.19 89 ILE A C 1
ATOM 670 O O . ILE A 1 89 ? 14.048 5.756 -15.316 1.00 89.19 89 ILE A O 1
ATOM 674 N N . GLU A 1 90 ? 14.108 5.013 -13.202 1.00 85.00 90 GLU A N 1
ATOM 675 C CA . GLU A 1 90 ? 15.027 6.037 -12.698 1.00 85.00 90 GLU A CA 1
ATOM 676 C C . GLU A 1 90 ? 16.464 5.851 -13.223 1.00 85.00 90 GLU A C 1
ATOM 678 O O . GLU A 1 90 ? 17.223 6.812 -13.320 1.00 85.00 90 GLU A O 1
ATOM 683 N N . ASP A 1 91 ? 16.855 4.620 -13.577 1.00 87.94 91 ASP A N 1
ATOM 684 C CA . ASP A 1 91 ? 18.111 4.300 -14.264 1.00 87.94 91 ASP A CA 1
ATOM 685 C C . ASP A 1 91 ? 17.769 3.428 -15.475 1.00 87.94 91 ASP A C 1
ATOM 687 O O . ASP A 1 91 ? 17.269 2.312 -15.312 1.00 87.94 91 ASP A O 1
ATOM 691 N N . PRO A 1 92 ? 18.015 3.914 -16.702 1.00 87.00 92 PRO A N 1
ATOM 692 C CA . PRO A 1 92 ? 17.711 3.163 -17.911 1.00 87.00 92 PRO A CA 1
ATOM 693 C C . PRO A 1 92 ? 18.574 1.906 -18.080 1.00 87.00 92 PRO A C 1
ATOM 695 O O . PRO A 1 92 ? 18.302 1.124 -18.985 1.00 87.00 92 PRO A O 1
ATOM 698 N N . TYR A 1 93 ? 19.609 1.706 -17.258 1.00 87.94 93 TYR A N 1
ATOM 699 C CA . TYR A 1 93 ? 20.479 0.533 -17.301 1.00 87.94 93 TYR A CA 1
ATOM 700 C C . TYR A 1 93 ? 20.193 -0.495 -16.205 1.00 87.94 93 TYR A C 1
ATOM 702 O O . TYR A 1 93 ? 20.708 -1.611 -16.304 1.00 87.94 93 TYR A O 1
ATOM 710 N N . ALA A 1 94 ? 19.414 -0.142 -15.181 1.00 88.94 94 ALA A N 1
ATOM 711 C CA . ALA A 1 94 ? 19.052 -1.047 -14.099 1.00 88.94 94 ALA A CA 1
ATOM 712 C C . ALA A 1 94 ? 17.725 -0.638 -13.444 1.00 88.94 94 ALA A C 1
ATOM 714 O O . ALA A 1 94 ? 17.620 0.430 -12.843 1.00 88.94 94 ALA A O 1
ATOM 715 N N . TRP A 1 95 ? 16.705 -1.492 -13.531 1.00 91.75 95 TRP A N 1
ATOM 716 C CA . TRP A 1 95 ? 15.429 -1.252 -12.855 1.00 91.75 95 TRP A CA 1
ATOM 717 C C . TRP A 1 95 ? 14.722 -2.556 -12.504 1.00 91.75 95 TRP A C 1
ATOM 719 O O . TRP A 1 95 ? 14.921 -3.588 -13.145 1.00 91.75 95 TRP A O 1
ATOM 729 N N . LEU A 1 96 ? 13.868 -2.476 -11.489 1.00 90.81 96 LEU A N 1
ATOM 730 C CA . LEU A 1 96 ? 12.939 -3.535 -11.133 1.00 90.81 96 LEU A CA 1
ATOM 731 C C . LEU A 1 96 ? 11.561 -3.206 -11.712 1.00 90.81 96 LEU A C 1
ATOM 733 O O . LEU A 1 96 ? 11.055 -2.095 -11.543 1.00 90.81 96 LEU A O 1
ATOM 737 N N . GLU A 1 97 ? 10.952 -4.179 -12.373 1.00 92.81 97 GLU A N 1
ATOM 738 C CA . GLU A 1 97 ? 9.602 -4.101 -12.918 1.00 92.81 97 GLU A CA 1
ATOM 739 C C . GLU A 1 97 ? 8.723 -5.178 -12.285 1.00 92.81 97 GLU A C 1
ATOM 741 O O . GLU A 1 97 ? 9.188 -6.274 -11.983 1.00 92.81 97 GLU A O 1
ATOM 746 N N . SER A 1 98 ? 7.447 -4.862 -12.087 1.00 92.88 98 SER A N 1
ATOM 747 C CA . SER A 1 98 ? 6.428 -5.800 -11.624 1.00 92.88 98 SER A CA 1
ATOM 748 C C . SER A 1 98 ? 5.346 -5.971 -12.681 1.00 92.88 98 SER A C 1
ATOM 750 O O . SER A 1 98 ? 4.963 -4.989 -13.319 1.00 92.88 98 SER A O 1
ATOM 752 N N . ASP A 1 99 ? 4.783 -7.169 -12.809 1.00 94.00 99 ASP A N 1
ATOM 753 C CA . ASP A 1 99 ? 3.754 -7.469 -13.810 1.00 94.00 99 ASP A CA 1
ATOM 754 C C . ASP A 1 99 ? 2.448 -6.683 -13.600 1.00 94.00 99 ASP A C 1
ATOM 756 O O . ASP A 1 99 ? 1.728 -6.382 -14.557 1.00 94.00 99 ASP A O 1
ATOM 760 N N . LYS A 1 100 ? 2.143 -6.318 -12.349 1.00 90.25 100 LYS A N 1
ATOM 761 C CA . LYS A 1 100 ? 0.960 -5.531 -11.976 1.00 90.25 100 LYS A CA 1
ATOM 762 C C . LYS A 1 100 ? 1.296 -4.412 -10.986 1.00 90.25 100 LYS A C 1
ATOM 764 O O . LYS A 1 100 ? 2.219 -4.533 -10.185 1.00 90.25 100 LYS A O 1
ATOM 769 N N . PRO A 1 101 ? 0.500 -3.330 -10.964 1.00 80.88 101 PRO A N 1
ATOM 770 C CA . PRO A 1 101 ? 0.656 -2.257 -9.980 1.00 80.88 101 PRO A CA 1
ATOM 771 C C . PRO A 1 101 ? 0.037 -2.581 -8.607 1.00 80.88 101 PRO A C 1
ATOM 773 O O . PRO A 1 101 ? 0.254 -1.842 -7.647 1.00 80.88 101 PRO A O 1
ATOM 776 N N . SER A 1 102 ? -0.789 -3.629 -8.511 1.00 90.25 102 SER A N 1
ATOM 777 C CA . SER A 1 102 ? -1.526 -3.987 -7.295 1.00 90.25 102 SER A CA 1
ATOM 778 C C . SER A 1 102 ? -1.812 -5.485 -7.227 1.00 90.25 102 SER A C 1
ATOM 780 O O . SER A 1 102 ? -2.154 -6.068 -8.257 1.00 90.25 102 SER A O 1
ATOM 782 N N . TYR A 1 103 ? -1.766 -6.057 -6.024 1.00 92.88 103 TYR A N 1
ATOM 783 C CA . TYR A 1 103 ? -1.898 -7.499 -5.774 1.00 92.88 103 TYR A CA 1
ATOM 784 C C . TYR A 1 103 ? -2.888 -7.788 -4.651 1.00 92.88 103 TYR A C 1
ATOM 786 O O . TYR A 1 103 ? -3.132 -6.937 -3.794 1.00 92.88 103 TYR A O 1
ATOM 794 N N . GLN A 1 104 ? -3.434 -9.000 -4.630 1.00 94.19 104 GLN A N 1
ATOM 795 C CA . GLN A 1 104 ? -4.125 -9.525 -3.453 1.00 94.19 104 GLN A CA 1
ATOM 796 C C . GLN A 1 104 ? -3.115 -10.129 -2.465 1.00 94.19 104 GLN A C 1
ATOM 798 O O . GLN A 1 104 ? -2.100 -10.703 -2.862 1.00 94.19 104 GLN A O 1
ATOM 803 N N . ALA A 1 105 ? -3.392 -10.054 -1.166 1.00 90.31 105 ALA A N 1
ATOM 804 C CA . ALA A 1 105 ? -2.657 -10.833 -0.175 1.00 90.31 105 ALA A CA 1
ATOM 805 C C . ALA A 1 105 ? -2.777 -12.334 -0.509 1.00 90.31 105 ALA A C 1
ATOM 807 O O . ALA A 1 105 ? -3.867 -12.827 -0.802 1.00 90.31 105 ALA A O 1
ATOM 808 N N . GLY A 1 106 ? -1.662 -13.069 -0.477 1.00 89.88 106 GLY A N 1
ATOM 809 C CA . GLY A 1 106 ? -1.614 -14.472 -0.911 1.00 89.88 106 GLY A CA 1
ATOM 810 C C . GLY A 1 106 ? -1.278 -14.670 -2.392 1.00 89.88 106 GLY A C 1
ATOM 811 O O . GLY A 1 106 ? -1.034 -15.804 -2.801 1.00 89.88 106 GLY A O 1
ATOM 812 N N . GLU A 1 107 ? -1.269 -13.604 -3.199 1.00 94.50 107 GLU A N 1
ATOM 813 C CA . GLU A 1 107 ? -0.872 -13.652 -4.610 1.00 94.50 107 GLU A CA 1
ATOM 814 C C . GLU A 1 107 ? 0.658 -13.690 -4.760 1.00 94.50 107 GLU A C 1
ATOM 816 O O . GLU A 1 107 ? 1.399 -13.173 -3.923 1.00 94.50 107 GLU A O 1
ATOM 821 N N . THR A 1 108 ? 1.147 -14.288 -5.845 1.00 93.06 108 THR A N 1
ATOM 822 C CA . THR A 1 108 ? 2.558 -14.193 -6.234 1.00 93.06 108 THR A CA 1
ATOM 823 C C . THR A 1 108 ? 2.784 -12.921 -7.043 1.00 93.06 108 THR A C 1
ATOM 825 O O . THR A 1 108 ? 2.117 -12.697 -8.050 1.00 93.06 108 THR A O 1
ATOM 828 N N . VAL A 1 109 ? 3.738 -12.100 -6.609 1.00 92.19 109 VAL A N 1
ATOM 829 C CA . VAL A 1 109 ? 4.254 -10.968 -7.384 1.00 92.19 109 VAL A CA 1
ATOM 830 C C . VAL A 1 109 ? 5.284 -11.506 -8.364 1.00 92.19 109 VAL A C 1
ATOM 832 O O . VAL A 1 109 ? 6.259 -12.132 -7.939 1.00 92.19 109 VAL A O 1
ATOM 835 N N . HIS A 1 110 ? 5.090 -11.235 -9.652 1.00 94.00 110 HIS A N 1
ATOM 836 C CA . HIS A 1 110 ? 6.070 -11.561 -10.678 1.00 94.00 110 HIS A CA 1
ATOM 837 C C . HIS A 1 110 ? 6.897 -10.313 -10.976 1.00 94.00 110 HIS A C 1
ATOM 839 O O . HIS A 1 110 ? 6.402 -9.322 -11.518 1.00 94.00 110 HIS A O 1
ATOM 845 N N . LEU A 1 111 ? 8.165 -10.353 -10.585 1.00 92.50 111 LEU A N 1
ATOM 846 C CA . LEU A 1 111 ? 9.116 -9.270 -10.779 1.00 92.50 111 LEU A CA 1
ATOM 847 C C . LEU A 1 111 ? 10.124 -9.643 -11.861 1.00 92.50 111 LEU A C 1
ATOM 849 O O . LEU A 1 111 ? 10.495 -10.805 -12.016 1.00 92.50 111 LEU A O 1
ATOM 853 N N . THR A 1 112 ? 10.619 -8.641 -12.575 1.00 92.56 112 THR A N 1
ATOM 854 C CA . THR A 1 112 ? 11.772 -8.775 -13.465 1.00 92.56 112 THR A CA 1
ATOM 855 C C . THR A 1 112 ? 12.783 -7.693 -13.120 1.00 92.56 112 THR A C 1
ATOM 857 O O . THR A 1 112 ? 12.478 -6.504 -13.186 1.00 92.56 112 THR A O 1
ATOM 860 N N . MET A 1 113 ? 13.987 -8.102 -12.716 1.00 90.56 113 MET A N 1
ATOM 861 C CA . MET A 1 113 ? 15.118 -7.185 -12.590 1.00 90.56 113 MET A CA 1
ATOM 862 C C . MET A 1 113 ? 15.826 -7.109 -13.938 1.00 90.56 113 MET A C 1
ATOM 864 O O . MET A 1 113 ? 16.334 -8.116 -14.431 1.00 90.56 113 MET A O 1
ATOM 868 N N . HIS A 1 114 ? 15.878 -5.918 -14.516 1.00 91.44 114 HIS A N 1
ATOM 869 C CA . HIS A 1 114 ? 16.574 -5.654 -15.766 1.00 91.44 114 HIS A CA 1
ATOM 870 C C . HIS A 1 114 ? 17.962 -5.104 -15.458 1.00 91.44 114 HIS A C 1
ATOM 872 O O . HIS A 1 114 ? 18.074 -4.086 -14.779 1.00 91.44 114 HIS A O 1
ATOM 878 N N . LEU A 1 115 ? 19.016 -5.752 -15.959 1.00 90.00 115 LEU A N 1
ATOM 879 C CA . LEU A 1 115 ? 20.398 -5.271 -15.869 1.00 90.00 115 LEU A CA 1
ATOM 880 C C . LEU A 1 115 ? 20.978 -5.167 -17.281 1.00 90.00 115 LEU A C 1
ATOM 882 O O . LEU A 1 115 ? 21.291 -6.182 -17.896 1.00 90.00 115 LEU A O 1
ATOM 886 N N . LEU A 1 116 ? 21.138 -3.951 -17.808 1.00 89.88 116 LEU A N 1
ATOM 887 C CA . LEU A 1 116 ? 21.637 -3.705 -19.172 1.00 89.88 116 LEU A CA 1
ATOM 888 C C . LEU A 1 116 ? 23.148 -3.438 -19.247 1.00 89.88 116 LEU A C 1
ATOM 890 O O . LEU A 1 116 ? 23.705 -3.271 -20.333 1.00 89.88 116 LEU A O 1
ATOM 894 N N . LYS A 1 117 ? 23.823 -3.413 -18.098 1.00 86.62 117 LYS A N 1
ATOM 895 C CA . LYS A 1 117 ? 25.283 -3.352 -17.959 1.00 86.62 117 LYS A CA 1
ATOM 896 C C . LYS A 1 117 ? 25.740 -4.380 -16.914 1.00 86.62 117 LYS A C 1
ATOM 898 O O . LYS A 1 117 ? 24.922 -4.782 -16.088 1.00 86.62 117 LYS A O 1
ATOM 903 N N . PRO A 1 118 ? 27.006 -4.824 -16.932 1.00 83.25 118 PRO A N 1
ATOM 904 C CA . PRO A 1 118 ? 27.558 -5.601 -15.827 1.00 83.25 118 PRO A CA 1
ATOM 905 C C . PRO A 1 118 ? 27.492 -4.792 -14.527 1.00 83.25 118 PRO A C 1
ATOM 907 O O . PRO A 1 118 ? 27.841 -3.612 -14.541 1.00 83.25 118 PRO A O 1
ATOM 910 N N . ASN A 1 119 ? 27.065 -5.427 -13.437 1.00 78.62 119 ASN A N 1
ATOM 911 C CA . ASN A 1 119 ? 27.056 -4.853 -12.090 1.00 78.62 119 ASN A CA 1
ATOM 912 C C . ASN A 1 119 ? 27.889 -5.756 -11.161 1.00 78.62 119 ASN A C 1
ATOM 914 O O . ASN A 1 119 ? 27.989 -6.965 -11.378 1.00 78.62 119 ASN A O 1
ATOM 918 N N . ASP A 1 120 ? 28.482 -5.187 -10.119 1.00 78.44 120 ASP A N 1
ATOM 919 C CA . ASP A 1 120 ? 29.267 -5.921 -9.120 1.00 78.44 120 ASP A CA 1
ATOM 920 C C . ASP A 1 120 ? 28.369 -6.689 -8.139 1.00 78.44 120 ASP A C 1
ATOM 922 O O . ASP A 1 120 ? 28.742 -7.746 -7.627 1.00 78.44 120 ASP A O 1
ATOM 926 N N . ALA A 1 121 ? 27.162 -6.178 -7.892 1.00 78.62 121 ALA A N 1
ATOM 927 C CA . ALA A 1 121 ? 26.149 -6.806 -7.052 1.00 78.62 121 ALA A CA 1
ATOM 928 C C . ALA A 1 121 ? 24.752 -6.389 -7.511 1.00 78.62 121 ALA A C 1
ATOM 930 O O . ALA A 1 121 ? 24.569 -5.251 -7.931 1.00 78.62 121 ALA A O 1
ATOM 931 N N . ALA A 1 122 ? 23.773 -7.291 -7.393 1.00 83.94 122 ALA A N 1
ATOM 932 C CA . ALA A 1 122 ? 22.359 -6.970 -7.545 1.00 83.94 122 ALA A CA 1
ATOM 933 C C . ALA A 1 122 ? 21.489 -7.888 -6.669 1.00 83.94 122 ALA A C 1
ATOM 935 O O . ALA A 1 122 ? 21.707 -9.105 -6.615 1.00 83.94 122 ALA A O 1
ATOM 936 N N . PHE A 1 123 ? 20.508 -7.317 -5.972 1.00 83.75 123 PHE A N 1
ATOM 937 C CA . PHE A 1 123 ? 19.571 -8.069 -5.136 1.00 83.75 123 PHE A CA 1
ATOM 938 C C . PHE A 1 123 ? 18.218 -7.368 -5.016 1.00 83.75 123 PHE A C 1
ATOM 940 O O . PHE A 1 123 ? 18.102 -6.160 -5.221 1.00 83.75 123 PHE A O 1
ATOM 947 N N . VAL A 1 124 ? 17.207 -8.144 -4.635 1.00 84.94 124 VAL A N 1
ATOM 948 C CA . VAL A 1 124 ? 15.867 -7.663 -4.293 1.00 84.94 124 VAL A CA 1
ATOM 949 C C . VAL A 1 124 ? 15.516 -8.196 -2.908 1.00 84.94 124 VAL A C 1
ATOM 951 O O . VAL A 1 124 ? 15.660 -9.389 -2.641 1.00 84.94 124 VAL A O 1
ATOM 954 N N . LEU A 1 125 ? 15.094 -7.314 -2.010 1.00 83.94 125 LEU A N 1
ATOM 955 C CA . LEU A 1 125 ? 14.581 -7.681 -0.695 1.00 83.94 125 LEU A CA 1
ATOM 956 C C . LEU A 1 125 ? 13.064 -7.794 -0.735 1.00 83.94 125 LEU A C 1
ATOM 958 O O . LEU A 1 125 ? 12.394 -7.100 -1.501 1.00 83.94 125 LEU A O 1
ATOM 962 N N . ALA A 1 126 ? 12.537 -8.622 0.160 1.00 78.12 126 ALA A N 1
ATOM 963 C CA . ALA A 1 126 ? 11.119 -8.698 0.450 1.00 78.12 126 ALA A CA 1
ATOM 964 C C . ALA A 1 126 ? 10.490 -7.313 0.706 1.00 78.12 126 ALA A C 1
ATOM 966 O O . ALA A 1 126 ? 11.160 -6.400 1.205 1.00 78.12 126 ALA A O 1
ATOM 967 N N . PRO A 1 127 ? 9.197 -7.139 0.383 1.00 81.75 127 PRO A N 1
ATOM 968 C CA . PRO A 1 127 ? 8.613 -5.819 0.368 1.00 81.75 127 PRO A CA 1
ATOM 969 C C . PRO A 1 127 ? 8.386 -5.287 1.787 1.00 81.75 127 PRO A C 1
ATOM 971 O O . PRO A 1 127 ? 7.771 -5.944 2.618 1.00 81.75 127 PRO A O 1
ATOM 974 N N . GLY A 1 128 ? 8.848 -4.075 2.075 1.00 78.25 128 GLY A N 1
ATOM 975 C CA . GLY A 1 128 ? 8.571 -3.370 3.323 1.00 78.25 128 GLY A CA 1
ATOM 976 C C . GLY A 1 128 ? 7.264 -2.590 3.240 1.00 78.25 128 GLY A C 1
ATOM 977 O O . GLY A 1 128 ? 6.922 -2.039 2.192 1.00 78.25 128 GLY A O 1
ATOM 978 N N . GLU A 1 129 ? 6.519 -2.504 4.341 1.00 76.44 129 GLU A N 1
ATOM 979 C CA . GLU A 1 129 ? 5.353 -1.624 4.385 1.00 76.44 129 GLU A CA 1
ATOM 980 C C . GLU A 1 129 ? 5.785 -0.152 4.427 1.00 76.44 129 GLU A C 1
ATOM 982 O O . GLU A 1 129 ? 6.622 0.250 5.237 1.00 76.44 129 GLU A O 1
ATOM 987 N N . ILE A 1 130 ? 5.182 0.674 3.574 1.00 70.81 130 ILE A N 1
ATOM 988 C CA . ILE A 1 130 ? 5.317 2.126 3.637 1.00 70.81 130 ILE A CA 1
ATOM 989 C C . ILE A 1 130 ? 4.345 2.621 4.706 1.00 70.81 130 ILE A C 1
ATOM 991 O O . ILE A 1 130 ? 3.142 2.745 4.456 1.00 70.81 130 ILE A O 1
ATOM 995 N N . ALA A 1 131 ? 4.865 2.927 5.895 1.00 59.38 131 ALA A N 1
ATOM 996 C CA . ALA A 1 131 ? 4.080 3.577 6.936 1.00 59.38 131 ALA A CA 1
ATOM 997 C C . ALA A 1 131 ? 3.436 4.857 6.377 1.00 59.38 131 ALA A C 1
ATOM 999 O O . ALA A 1 131 ? 4.117 5.719 5.814 1.00 59.38 131 ALA A O 1
ATOM 1000 N N . ALA A 1 132 ? 2.118 5.001 6.526 1.00 50.50 132 ALA A N 1
ATOM 1001 C CA . ALA A 1 132 ? 1.469 6.272 6.239 1.00 50.50 132 ALA A CA 1
ATOM 1002 C C . ALA A 1 132 ? 2.021 7.320 7.221 1.00 50.50 132 ALA A C 1
ATOM 1004 O O . ALA A 1 132 ? 1.933 7.134 8.434 1.00 50.50 132 ALA A O 1
ATOM 1005 N N . ALA A 1 133 ? 2.616 8.401 6.710 1.00 36.59 133 ALA A N 1
ATOM 1006 C CA . ALA A 1 133 ? 3.167 9.468 7.541 1.00 36.59 133 ALA A CA 1
ATOM 1007 C C . ALA A 1 133 ? 2.119 9.959 8.561 1.00 36.59 133 ALA A C 1
ATOM 1009 O O . ALA A 1 133 ? 1.004 10.313 8.184 1.00 36.59 133 ALA A O 1
ATOM 1010 N N . GLY A 1 134 ? 2.472 9.949 9.851 1.00 35.25 134 GLY A N 1
ATOM 1011 C CA . GLY A 1 134 ? 1.588 10.374 10.945 1.00 35.25 134 GLY A CA 1
ATOM 1012 C C . GLY A 1 134 ? 0.571 9.331 11.425 1.00 35.25 134 GLY A C 1
ATOM 1013 O O . GLY A 1 134 ? -0.152 9.600 12.380 1.00 35.25 134 GLY A O 1
ATOM 1014 N N . SER A 1 135 ? 0.522 8.141 10.823 1.00 38.72 135 SER A N 1
ATOM 1015 C CA . SER A 1 135 ? -0.241 7.017 11.361 1.00 38.72 135 SER A CA 1
ATOM 1016 C C . SER A 1 135 ? 0.712 6.164 12.203 1.00 38.72 135 SER A C 1
ATOM 1018 O O . SER A 1 135 ? 1.628 5.568 11.628 1.00 38.72 135 SER A O 1
ATOM 1020 N N . PRO A 1 136 ? 0.571 6.097 13.545 1.00 41.56 136 PRO A N 1
ATOM 1021 C CA . PRO A 1 136 ? 1.227 5.024 14.276 1.00 41.56 136 PRO A CA 1
ATOM 1022 C C . PRO A 1 136 ? 0.714 3.738 13.636 1.00 41.56 136 PRO A C 1
ATOM 1024 O O . PRO A 1 136 ? -0.498 3.539 13.549 1.00 41.56 136 PRO A O 1
ATOM 1027 N N . LEU A 1 137 ? 1.610 2.916 13.091 1.00 44.06 137 LEU A N 1
ATOM 1028 C CA . LEU A 1 137 ? 1.232 1.607 12.580 1.00 44.06 137 LEU A CA 1
ATOM 1029 C C . LEU A 1 137 ? 0.651 0.824 13.766 1.00 44.06 137 LEU A C 1
ATOM 1031 O O . LEU A 1 137 ? 1.386 0.220 14.537 1.00 44.06 137 LEU A O 1
ATOM 1035 N N . LEU A 1 138 ? -0.677 0.868 13.927 1.00 47.72 138 LEU A N 1
ATOM 1036 C CA . LEU A 1 138 ? -1.435 0.115 14.937 1.00 47.72 138 LEU A CA 1
ATOM 1037 C C . LEU A 1 138 ? -1.351 -1.399 14.688 1.00 47.72 138 LEU A C 1
ATOM 1039 O O . LEU A 1 138 ? -1.854 -2.200 15.469 1.00 47.72 138 LEU A O 1
ATOM 1043 N N . TRP A 1 139 ? -0.728 -1.773 13.572 1.00 43.97 139 TRP A N 1
ATOM 1044 C CA . TRP A 1 139 ? -0.497 -3.121 13.116 1.00 43.97 139 TRP A CA 1
ATOM 1045 C C . TRP A 1 139 ? 0.716 -3.124 12.179 1.00 43.97 139 TRP A C 1
ATOM 1047 O O . TRP A 1 139 ? 0.801 -2.295 11.273 1.00 43.97 139 TRP A O 1
ATOM 1057 N N . SER A 1 140 ? 1.644 -4.055 12.396 1.00 47.12 140 SER A N 1
ATOM 1058 C CA . SER A 1 140 ? 2.700 -4.411 11.452 1.00 47.12 140 SER A CA 1
ATOM 1059 C C . SER A 1 140 ? 2.605 -5.892 11.094 1.00 47.12 140 SER A C 1
ATOM 1061 O O . SER A 1 140 ? 2.221 -6.730 11.917 1.00 47.12 140 SER A O 1
ATOM 1063 N N . ASN A 1 141 ? 2.967 -6.232 9.861 1.00 46.41 141 ASN A N 1
ATOM 1064 C CA . ASN A 1 141 ? 3.201 -7.627 9.513 1.00 46.41 141 ASN A CA 1
ATOM 1065 C C . ASN A 1 141 ? 4.536 -8.068 10.122 1.00 46.41 141 ASN A C 1
ATOM 1067 O O . ASN A 1 141 ? 5.515 -7.317 10.089 1.00 46.41 141 ASN A O 1
ATOM 1071 N N . LEU A 1 142 ? 4.568 -9.284 10.678 1.00 41.34 142 LEU A N 1
ATOM 1072 C CA . LEU A 1 142 ? 5.812 -9.931 11.088 1.00 41.34 142 LEU A CA 1
ATOM 1073 C C . LEU A 1 142 ? 6.780 -9.888 9.893 1.00 41.34 142 LEU A C 1
ATOM 1075 O O . LEU A 1 142 ? 6.380 -10.192 8.769 1.00 41.34 142 LEU A O 1
ATOM 1079 N N . THR A 1 143 ? 8.004 -9.436 10.149 1.00 50.19 143 THR A N 1
ATOM 1080 C CA . THR A 1 143 ? 9.055 -9.111 9.177 1.00 50.19 143 THR A CA 1
ATOM 1081 C C . THR A 1 143 ? 9.070 -10.034 7.954 1.00 50.19 143 THR A C 1
ATOM 1083 O O . THR A 1 143 ? 9.306 -11.235 8.063 1.00 50.19 143 THR A O 1
ATOM 1086 N N . LEU A 1 144 ? 8.854 -9.447 6.776 1.00 53.59 144 LEU A N 1
ATOM 1087 C CA . LEU A 1 144 ? 9.077 -10.088 5.485 1.00 53.59 144 LEU A CA 1
ATOM 1088 C C . LEU A 1 144 ? 10.602 -10.166 5.279 1.00 53.59 144 LEU A C 1
ATOM 1090 O O . LEU A 1 144 ? 11.255 -9.130 5.193 1.00 53.59 144 LEU A O 1
ATOM 1094 N N . THR A 1 145 ? 11.196 -11.364 5.319 1.00 53.94 145 THR A N 1
ATOM 1095 C CA . THR A 1 145 ? 12.660 -11.544 5.484 1.00 53.94 145 THR A CA 1
ATOM 1096 C C . THR A 1 145 ? 13.383 -12.221 4.323 1.00 53.94 145 THR A C 1
ATOM 1098 O O . THR A 1 145 ? 14.591 -12.438 4.415 1.00 53.94 145 THR A O 1
ATOM 1101 N N . GLU A 1 146 ? 12.703 -12.569 3.233 1.00 58.62 146 GLU A N 1
ATOM 1102 C CA . GLU A 1 146 ? 13.371 -13.256 2.124 1.00 58.62 146 GLU A CA 1
ATOM 1103 C C . GLU A 1 146 ? 14.134 -12.277 1.219 1.00 58.62 146 GLU A C 1
ATOM 1105 O O . GLU A 1 146 ? 13.559 -11.382 0.600 1.00 58.62 146 GLU A O 1
ATOM 1110 N N . THR A 1 147 ? 15.452 -12.463 1.146 1.00 60.88 147 THR A N 1
ATOM 1111 C CA . THR A 1 147 ? 16.346 -11.766 0.215 1.00 60.88 147 THR A CA 1
ATOM 1112 C C . THR A 1 147 ? 16.575 -12.638 -1.010 1.00 60.88 147 THR A C 1
ATOM 1114 O O . THR A 1 147 ? 17.060 -13.763 -0.883 1.00 60.88 147 THR A O 1
ATOM 1117 N N . TYR A 1 148 ? 16.308 -12.103 -2.198 1.00 59.84 148 TYR A N 1
ATOM 1118 C CA . TYR A 1 148 ? 16.670 -12.739 -3.457 1.00 59.84 148 TYR A CA 1
ATOM 1119 C C . TYR A 1 148 ? 17.973 -12.138 -3.993 1.00 59.84 148 TYR A C 1
ATOM 1121 O O . TYR A 1 148 ? 18.026 -10.975 -4.400 1.00 59.84 148 TYR A O 1
ATOM 1129 N N . THR A 1 149 ? 19.047 -12.928 -3.987 1.00 65.88 149 THR A N 1
ATOM 1130 C CA . THR A 1 149 ? 20.345 -12.524 -4.545 1.00 65.88 149 THR A CA 1
ATOM 1131 C C . THR A 1 149 ? 20.478 -13.010 -5.982 1.00 65.88 149 THR A C 1
ATOM 1133 O O . THR A 1 149 ? 20.366 -14.208 -6.255 1.00 65.88 149 THR A O 1
ATOM 1136 N N . ILE A 1 150 ? 20.786 -12.099 -6.907 1.00 60.84 150 ILE A N 1
ATOM 1137 C CA . ILE A 1 150 ? 21.061 -12.468 -8.295 1.00 60.84 150 ILE A CA 1
ATOM 1138 C C . ILE A 1 150 ? 22.447 -13.111 -8.343 1.00 60.84 150 ILE A C 1
ATOM 1140 O O . ILE A 1 150 ? 23.482 -12.469 -8.165 1.00 60.84 150 ILE A O 1
ATOM 1144 N N . THR A 1 151 ? 22.458 -14.427 -8.539 1.00 53.44 151 THR A N 1
ATOM 1145 C CA . THR A 1 151 ? 23.681 -15.228 -8.542 1.00 53.44 151 THR A CA 1
ATOM 1146 C C . THR A 1 151 ? 24.367 -15.040 -9.900 1.00 53.44 151 THR A C 1
ATOM 1148 O O . THR A 1 151 ? 24.004 -15.722 -10.851 1.00 53.44 151 THR A O 1
ATOM 1151 N N . ASN A 1 152 ? 25.331 -14.106 -9.971 1.00 55.38 152 ASN A N 1
ATOM 1152 C CA . ASN A 1 152 ? 26.141 -13.668 -11.134 1.00 55.38 152 ASN A CA 1
ATOM 1153 C C . ASN A 1 152 ? 25.760 -12.284 -11.738 1.00 55.38 152 ASN A C 1
ATOM 1155 O O . ASN A 1 152 ? 25.358 -12.209 -12.904 1.00 55.38 152 ASN A O 1
ATOM 1159 N N . PRO A 1 153 ? 25.937 -11.180 -10.980 1.00 56.91 153 PRO A N 1
ATOM 1160 C CA . PRO A 1 153 ? 25.535 -9.817 -11.370 1.00 56.91 153 PRO A CA 1
ATOM 1161 C C . PRO A 1 153 ? 26.345 -9.219 -12.541 1.00 56.91 153 PRO A C 1
ATOM 1163 O O . PRO A 1 153 ? 25.922 -8.238 -13.152 1.00 56.91 153 PRO A O 1
ATOM 1166 N N . TYR A 1 154 ? 27.461 -9.851 -12.934 1.00 59.72 154 TYR A N 1
ATOM 1167 C CA . TYR A 1 154 ? 28.213 -9.502 -14.149 1.00 59.72 154 TYR A CA 1
ATOM 1168 C C . TYR A 1 154 ? 27.460 -9.833 -15.447 1.00 59.72 154 TYR A C 1
ATOM 1170 O O . TYR A 1 154 ? 27.895 -9.451 -16.535 1.00 59.72 154 TYR A O 1
ATOM 1178 N N . THR A 1 155 ? 26.355 -10.575 -15.346 1.00 66.81 155 THR A N 1
ATOM 1179 C CA . THR A 1 155 ? 25.543 -10.986 -16.489 1.00 66.81 155 THR A CA 1
ATOM 1180 C C . THR A 1 155 ? 24.495 -9.920 -16.783 1.00 66.81 155 THR A C 1
ATOM 1182 O O . THR A 1 155 ? 23.669 -9.593 -15.939 1.00 66.81 155 THR A O 1
ATOM 1185 N N . VAL A 1 156 ? 24.528 -9.399 -18.006 1.00 83.69 156 VAL A N 1
ATOM 1186 C CA . VAL A 1 156 ? 23.481 -8.535 -18.561 1.00 83.69 156 VAL A CA 1
ATOM 1187 C C . VAL A 1 156 ? 22.270 -9.392 -18.923 1.00 83.69 156 VAL A C 1
ATOM 1189 O O . VAL A 1 156 ? 22.433 -10.428 -19.572 1.00 83.69 156 VAL A O 1
ATOM 1192 N N . GLY A 1 157 ? 21.068 -8.964 -18.543 1.00 86.81 157 GLY A N 1
ATOM 1193 C CA . GLY A 1 157 ? 19.833 -9.654 -18.897 1.00 86.81 157 GLY A CA 1
ATOM 1194 C C . GLY A 1 157 ? 18.646 -9.328 -17.997 1.00 86.81 157 GLY A C 1
ATOM 1195 O O . GLY A 1 157 ? 18.704 -8.438 -17.147 1.00 86.81 157 GLY A O 1
ATOM 1196 N N . ASP A 1 158 ? 17.587 -10.102 -18.213 1.00 89.94 158 ASP A N 1
ATOM 1197 C CA . ASP A 1 158 ? 16.344 -10.052 -17.455 1.00 89.94 158 ASP A CA 1
ATOM 1198 C C . ASP A 1 158 ? 16.323 -11.208 -16.455 1.00 89.94 158 ASP A C 1
ATOM 1200 O O . ASP A 1 158 ? 16.459 -12.379 -16.825 1.00 89.94 158 ASP A O 1
ATOM 1204 N N . PHE A 1 159 ? 16.158 -10.877 -15.179 1.00 87.19 159 PHE A N 1
ATOM 1205 C CA . PHE A 1 159 ? 16.177 -11.833 -14.080 1.00 87.19 159 PHE A CA 1
ATOM 1206 C C . PHE A 1 159 ? 14.779 -11.912 -13.463 1.00 87.19 159 PHE A C 1
ATOM 1208 O O . PHE A 1 159 ? 14.405 -11.008 -12.710 1.00 87.19 159 PHE A O 1
ATOM 1215 N N . PRO A 1 160 ? 13.992 -12.954 -13.784 1.00 89.81 160 PRO A N 1
ATOM 1216 C CA . PRO A 1 160 ? 12.671 -13.131 -13.203 1.00 89.81 160 PRO A CA 1
ATOM 1217 C C . PRO A 1 160 ? 12.777 -13.536 -11.730 1.00 89.81 160 PRO A C 1
ATOM 1219 O O . PRO A 1 160 ? 13.668 -14.297 -11.339 1.00 89.81 160 PRO A O 1
ATOM 1222 N N . ILE A 1 161 ? 11.857 -13.022 -10.919 1.00 87.81 161 ILE A N 1
ATOM 1223 C CA . ILE A 1 161 ? 11.758 -13.276 -9.484 1.00 87.81 161 ILE A CA 1
ATOM 1224 C C . ILE A 1 161 ? 10.277 -13.454 -9.150 1.00 87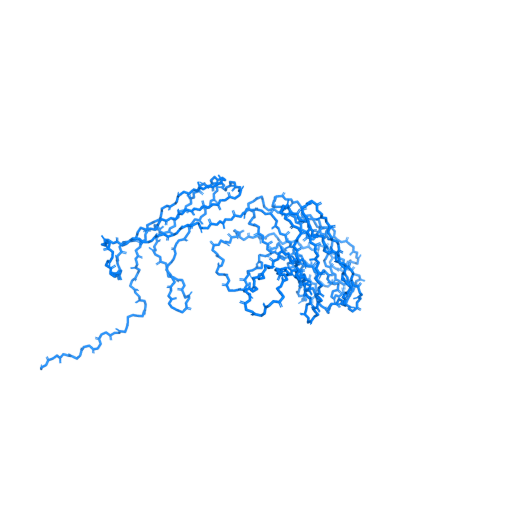.81 161 ILE A C 1
ATOM 1226 O O . ILE A 1 161 ? 9.474 -12.551 -9.369 1.00 87.81 161 ILE A O 1
ATOM 1230 N N . ASP A 1 162 ? 9.931 -14.603 -8.578 1.00 89.88 162 ASP A N 1
ATOM 1231 C CA . ASP A 1 162 ? 8.581 -14.889 -8.102 1.00 89.88 162 ASP A CA 1
ATOM 1232 C C . ASP A 1 162 ? 8.544 -14.748 -6.581 1.00 89.88 162 ASP A C 1
ATOM 1234 O O . ASP A 1 162 ? 9.224 -15.488 -5.868 1.00 89.88 162 ASP A O 1
ATOM 1238 N N . TYR A 1 163 ? 7.749 -13.802 -6.076 1.00 88.50 163 TYR A N 1
ATOM 1239 C CA . TYR A 1 163 ? 7.629 -13.539 -4.643 1.00 88.50 163 TYR A CA 1
ATOM 1240 C C . TYR A 1 163 ? 6.201 -13.820 -4.143 1.00 88.50 163 TYR A C 1
ATOM 1242 O O . TYR A 1 163 ? 5.288 -13.052 -4.455 1.00 88.50 163 TYR A O 1
ATOM 1250 N N . PRO A 1 164 ? 5.957 -14.894 -3.369 1.00 90.25 164 PRO A N 1
ATOM 1251 C CA . PRO A 1 164 ? 4.639 -15.166 -2.802 1.00 90.25 164 PRO A CA 1
ATOM 1252 C C . PRO A 1 164 ? 4.330 -14.210 -1.639 1.00 90.25 164 PRO A C 1
ATOM 1254 O O . PRO A 1 164 ? 4.981 -14.250 -0.594 1.00 90.25 164 PRO A O 1
ATOM 1257 N N . LEU A 1 165 ? 3.303 -13.368 -1.782 1.00 88.75 165 LEU A N 1
ATOM 1258 C CA . LEU A 1 165 ? 2.832 -12.517 -0.688 1.00 88.75 165 LEU A CA 1
ATOM 1259 C C . LEU A 1 165 ? 2.129 -13.365 0.379 1.00 88.75 165 LEU A C 1
ATOM 1261 O O . LEU A 1 165 ? 1.313 -14.221 0.036 1.00 88.75 165 LEU A O 1
ATOM 1265 N N . PRO A 1 166 ? 2.334 -13.101 1.680 1.00 86.75 166 PRO A N 1
ATOM 1266 C CA . PRO A 1 166 ? 1.527 -13.745 2.708 1.00 86.75 166 PRO A CA 1
ATOM 1267 C C . PRO A 1 166 ? 0.034 -13.426 2.562 1.00 86.75 166 PRO A C 1
ATOM 1269 O O . PRO A 1 166 ? -0.361 -12.278 2.364 1.00 86.75 166 PRO A O 1
ATOM 1272 N N . ALA A 1 167 ? -0.822 -14.435 2.741 1.00 86.62 167 ALA A N 1
ATOM 1273 C CA . ALA A 1 167 ? -2.281 -14.266 2.712 1.00 86.62 167 ALA A CA 1
ATOM 1274 C C . ALA A 1 167 ? -2.821 -13.391 3.858 1.00 86.62 167 ALA A C 1
ATOM 1276 O O . ALA A 1 167 ? -3.946 -12.908 3.800 1.00 86.62 167 ALA A O 1
ATOM 1277 N N . THR A 1 168 ? -2.020 -13.186 4.903 1.00 83.25 168 THR A N 1
ATOM 1278 C CA . THR A 1 168 ? -2.362 -12.373 6.075 1.00 83.25 168 THR A CA 1
ATOM 1279 C C . THR A 1 168 ? -1.850 -10.940 5.978 1.00 83.25 168 THR A C 1
ATOM 1281 O O . THR A 1 168 ? -1.932 -10.221 6.972 1.00 83.25 168 THR A O 1
ATOM 1284 N N . LEU A 1 169 ? -1.274 -10.528 4.840 1.00 84.00 169 LEU A N 1
ATOM 1285 C CA . LEU A 1 169 ? -0.865 -9.138 4.672 1.00 84.00 169 LEU A CA 1
ATOM 1286 C C . LEU A 1 169 ? -2.078 -8.222 4.825 1.00 84.00 169 LEU A C 1
ATOM 1288 O O . LEU A 1 169 ? -3.149 -8.459 4.264 1.00 84.00 169 LEU A O 1
ATOM 1292 N N . ARG A 1 170 ? -1.877 -7.150 5.579 1.00 82.69 170 ARG A N 1
ATOM 1293 C CA . ARG A 1 170 ? -2.794 -6.019 5.650 1.00 82.69 170 ARG A CA 1
ATOM 1294 C C . ARG A 1 170 ? -2.938 -5.332 4.287 1.00 82.69 170 ARG A C 1
ATOM 1296 O O . ARG A 1 170 ? -1.981 -5.278 3.512 1.00 82.69 170 ARG A O 1
ATOM 1303 N N . SER A 1 171 ? -4.107 -4.755 4.017 1.00 86.00 171 SER A N 1
ATOM 1304 C CA . SER A 1 171 ? -4.232 -3.836 2.883 1.00 86.00 171 SER A CA 1
ATOM 1305 C C . SER A 1 171 ? -3.364 -2.607 3.109 1.00 86.00 171 SER A C 1
ATOM 1307 O O . SER A 1 171 ? -3.432 -1.956 4.152 1.00 86.00 171 SER A O 1
ATOM 1309 N N . GLY A 1 172 ? -2.560 -2.242 2.123 1.00 83.56 172 GLY A N 1
ATOM 1310 C CA . GLY A 1 172 ? -1.654 -1.129 2.305 1.00 83.56 172 GLY A CA 1
ATOM 1311 C C . GLY A 1 172 ? -0.708 -0.911 1.149 1.00 83.56 172 GLY A C 1
ATOM 1312 O O . GLY A 1 172 ? -0.845 -1.462 0.058 1.00 83.56 172 GLY A O 1
ATOM 1313 N N . ARG A 1 173 ? 0.260 -0.047 1.422 1.00 84.88 173 ARG A N 1
ATOM 1314 C CA . ARG A 1 173 ? 1.284 0.366 0.475 1.00 84.88 173 ARG A CA 1
ATOM 1315 C C . ARG A 1 173 ? 2.569 -0.316 0.882 1.00 84.88 173 ARG A C 1
ATOM 1317 O O . ARG A 1 173 ? 2.999 -0.168 2.023 1.00 84.88 173 ARG A O 1
ATOM 1324 N N . TYR A 1 174 ? 3.181 -1.023 -0.046 1.00 86.06 174 TYR A N 1
ATOM 1325 C CA . TYR A 1 174 ? 4.427 -1.734 0.182 1.00 86.06 174 TYR A CA 1
ATOM 1326 C C . TYR A 1 174 ? 5.457 -1.297 -0.856 1.00 86.06 174 TYR A C 1
ATOM 1328 O O . TYR A 1 174 ? 5.117 -0.660 -1.852 1.00 86.06 174 TYR A O 1
ATOM 1336 N N . HIS A 1 175 ? 6.723 -1.606 -0.621 1.00 85.88 175 HIS A N 1
ATOM 1337 C CA . HIS A 1 175 ? 7.770 -1.442 -1.618 1.00 85.88 175 HIS A CA 1
ATOM 1338 C C . HIS A 1 175 ? 8.776 -2.573 -1.532 1.00 85.88 175 HIS A C 1
ATOM 1340 O O . HIS A 1 175 ? 9.209 -2.922 -0.441 1.00 85.88 175 HIS A O 1
ATOM 1346 N N . PHE A 1 176 ? 9.201 -3.095 -2.673 1.00 87.38 176 PHE A N 1
ATOM 1347 C CA . PHE A 1 176 ? 10.424 -3.884 -2.744 1.00 87.38 176 PHE A CA 1
ATOM 1348 C C . PHE A 1 176 ? 11.613 -2.936 -2.662 1.00 87.38 176 PHE A C 1
ATOM 1350 O O . PHE A 1 176 ? 11.648 -1.942 -3.390 1.00 87.38 176 PHE A O 1
ATOM 1357 N N . LEU A 1 177 ? 12.580 -3.236 -1.797 1.00 85.75 177 LEU A N 1
ATOM 1358 C CA . LEU A 1 177 ? 13.907 -2.640 -1.906 1.00 85.75 177 LEU A CA 1
ATOM 1359 C C . LEU A 1 177 ? 14.681 -3.459 -2.933 1.00 85.75 177 LEU A C 1
ATOM 1361 O O . LEU A 1 177 ? 14.733 -4.683 -2.839 1.00 85.75 177 LEU A O 1
ATOM 1365 N N . TYR A 1 178 ? 15.299 -2.799 -3.894 1.00 86.81 178 TYR A N 1
ATOM 1366 C CA . TYR A 1 178 ? 16.261 -3.436 -4.774 1.00 86.81 178 TYR A CA 1
ATOM 1367 C C . TYR A 1 178 ? 17.526 -2.606 -4.804 1.00 86.81 178 TYR A C 1
ATOM 1369 O O . TYR A 1 178 ? 17.488 -1.391 -4.615 1.00 86.81 178 TYR A O 1
ATOM 1377 N N . ALA A 1 179 ? 18.651 -3.267 -5.020 1.00 85.50 179 ALA A N 1
ATOM 1378 C CA . ALA A 1 179 ? 19.920 -2.581 -5.110 1.00 85.50 179 ALA A CA 1
ATOM 1379 C C . ALA A 1 179 ? 20.790 -3.176 -6.202 1.00 85.50 179 ALA A C 1
ATOM 1381 O O . ALA A 1 179 ? 20.715 -4.374 -6.491 1.00 85.50 179 ALA A O 1
ATOM 1382 N N . TYR A 1 180 ? 21.636 -2.327 -6.768 1.00 84.94 180 TYR A N 1
ATOM 1383 C CA . TYR A 1 180 ? 22.703 -2.694 -7.686 1.00 84.94 180 TYR A CA 1
ATOM 1384 C C . TYR A 1 180 ? 23.886 -1.744 -7.486 1.00 84.94 180 TYR A C 1
ATOM 1386 O O . TYR A 1 180 ? 23.679 -0.575 -7.185 1.00 84.94 180 TYR A O 1
ATOM 1394 N N . ASP A 1 181 ? 25.124 -2.231 -7.580 1.00 83.12 181 ASP A N 1
ATOM 1395 C CA . ASP A 1 181 ? 26.346 -1.415 -7.408 1.00 83.12 181 ASP A CA 1
ATOM 1396 C C . ASP A 1 181 ? 26.357 -0.512 -6.150 1.00 83.12 181 ASP A C 1
ATOM 1398 O O . ASP A 1 181 ? 26.956 0.561 -6.128 1.00 83.12 181 ASP A O 1
ATOM 1402 N N . SER A 1 182 ? 25.736 -0.972 -5.058 1.00 77.38 182 SER A N 1
ATOM 1403 C CA . SER A 1 182 ? 25.549 -0.223 -3.796 1.00 77.38 182 SER A CA 1
ATOM 1404 C C . SER A 1 182 ? 24.583 0.972 -3.865 1.00 77.38 182 SER A C 1
ATOM 1406 O O . SER A 1 182 ? 24.508 1.744 -2.910 1.00 77.38 182 SER A O 1
ATOM 1408 N N . GLU A 1 183 ? 23.830 1.128 -4.953 1.00 85.44 183 GLU A N 1
ATOM 1409 C CA . GLU A 1 183 ? 22.703 2.052 -5.047 1.00 85.44 183 GLU A CA 1
ATOM 1410 C C . GLU A 1 183 ? 21.408 1.327 -4.672 1.00 85.44 183 GLU A C 1
ATOM 1412 O O . GLU A 1 183 ? 21.057 0.315 -5.278 1.00 85.44 183 GLU A O 1
ATOM 1417 N N . GLU A 1 184 ? 20.703 1.840 -3.664 1.00 86.19 184 GLU A N 1
ATOM 1418 C CA . GLU A 1 184 ? 19.414 1.311 -3.217 1.00 86.19 184 GLU A CA 1
ATOM 1419 C C . GLU A 1 184 ? 18.260 2.110 -3.807 1.00 86.19 184 GLU A C 1
ATOM 1421 O O . GLU A 1 184 ? 18.266 3.343 -3.828 1.00 86.19 184 GLU A O 1
ATOM 1426 N N . ARG A 1 185 ? 17.235 1.388 -4.248 1.00 87.50 185 ARG A N 1
ATOM 1427 C CA . ARG A 1 185 ? 16.025 1.941 -4.840 1.00 87.50 185 ARG A CA 1
ATOM 1428 C C . ARG A 1 185 ? 14.808 1.146 -4.414 1.00 87.50 185 ARG A C 1
ATOM 1430 O O . ARG A 1 185 ? 14.905 0.070 -3.824 1.00 87.50 185 ARG A O 1
ATOM 1437 N N . THR A 1 186 ? 13.636 1.699 -4.702 1.00 86.75 186 THR A N 1
ATOM 1438 C CA . THR A 1 186 ? 12.371 1.083 -4.308 1.00 86.75 186 THR A CA 1
ATOM 1439 C C . THR A 1 186 ? 11.445 0.898 -5.494 1.00 86.75 186 THR A C 1
ATOM 1441 O O . THR A 1 186 ? 11.362 1.755 -6.372 1.00 86.75 186 THR A O 1
ATOM 1444 N N . LEU A 1 187 ? 10.738 -0.230 -5.515 1.00 88.25 187 LEU A N 1
ATOM 1445 C CA . LEU A 1 187 ? 9.605 -0.454 -6.401 1.00 88.25 187 LEU A CA 1
ATOM 1446 C C . LEU A 1 187 ? 8.342 -0.553 -5.544 1.00 88.25 187 LEU A C 1
ATOM 1448 O O . LEU A 1 187 ? 8.157 -1.556 -4.849 1.00 88.25 187 LEU A O 1
ATOM 1452 N N . PRO A 1 188 ? 7.479 0.470 -5.550 1.00 87.81 188 PRO A N 1
ATOM 1453 C CA . PRO A 1 188 ? 6.270 0.438 -4.756 1.00 87.81 188 PRO A CA 1
ATOM 1454 C C . PRO A 1 188 ? 5.183 -0.438 -5.393 1.00 87.81 188 PRO A C 1
ATOM 1456 O O . PRO A 1 188 ? 4.998 -0.435 -6.608 1.00 87.81 188 PRO A O 1
ATOM 1459 N N . ILE A 1 189 ? 4.411 -1.118 -4.550 1.00 88.25 189 ILE A N 1
ATOM 1460 C CA . ILE A 1 189 ? 3.219 -1.888 -4.918 1.00 88.25 189 ILE A CA 1
ATOM 1461 C C . ILE A 1 189 ? 2.075 -1.572 -3.948 1.00 88.25 189 ILE A C 1
ATOM 1463 O O . ILE A 1 189 ? 2.297 -1.214 -2.788 1.00 88.25 189 ILE A O 1
ATOM 1467 N N . ASP A 1 190 ? 0.838 -1.716 -4.409 1.00 89.56 190 ASP A N 1
ATOM 1468 C CA . ASP A 1 190 ? -0.329 -1.714 -3.526 1.00 89.56 190 ASP A CA 1
ATOM 1469 C C . ASP A 1 190 ? -0.774 -3.162 -3.254 1.00 89.56 190 ASP A C 1
ATOM 1471 O O . ASP A 1 190 ? -0.822 -3.993 -4.162 1.00 89.56 190 ASP A O 1
ATOM 1475 N N . VAL A 1 191 ? -1.099 -3.474 -2.001 1.00 89.38 191 VAL A N 1
ATOM 1476 C CA . VAL A 1 191 ? -1.614 -4.788 -1.593 1.00 89.38 191 VAL A CA 1
ATOM 1477 C C . VAL A 1 191 ? -3.026 -4.611 -1.056 1.00 89.38 191 VAL A C 1
ATOM 1479 O O . VAL A 1 191 ? -3.275 -3.757 -0.206 1.00 89.38 191 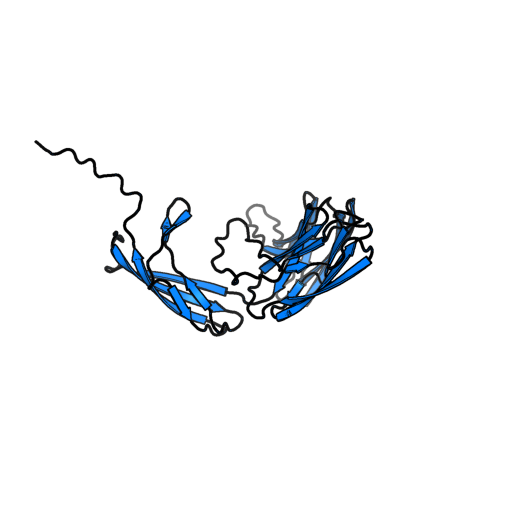VAL A O 1
ATOM 1482 N N . HIS A 1 192 ? -3.946 -5.430 -1.550 1.00 90.62 192 HIS A N 1
ATOM 1483 C CA . HIS A 1 192 ? -5.302 -5.576 -1.041 1.00 90.62 192 HIS A CA 1
ATOM 1484 C C . HIS A 1 192 ? -5.355 -6.841 -0.196 1.00 90.62 192 HIS A C 1
ATOM 1486 O O . HIS A 1 192 ? -5.165 -7.943 -0.703 1.00 90.62 192 HIS A O 1
ATOM 1492 N N . GLY A 1 193 ? -5.565 -6.687 1.099 1.00 89.75 193 GLY A N 1
ATOM 1493 C CA . GLY A 1 193 ? -5.496 -7.792 2.033 1.00 89.75 193 GLY A CA 1
ATOM 1494 C C . GLY A 1 193 ? -6.481 -7.604 3.163 1.00 89.75 193 GLY A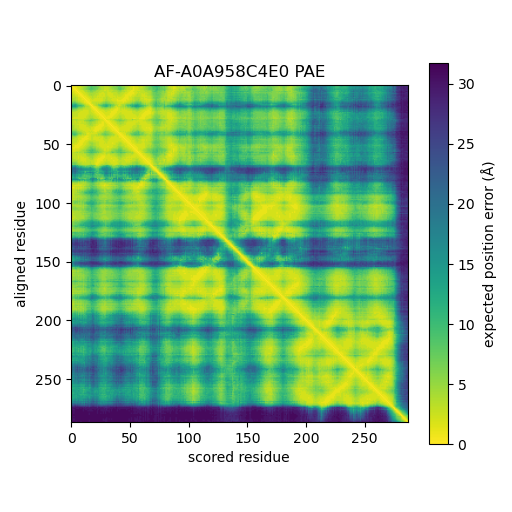 C 1
ATOM 1495 O O . GLY A 1 193 ? -7.652 -7.281 2.953 1.00 89.75 193 GLY A O 1
ATOM 1496 N N . VAL A 1 194 ? -6.008 -7.837 4.377 1.00 87.50 194 VAL A N 1
ATOM 1497 C CA . VAL A 1 194 ? -6.853 -7.726 5.557 1.00 87.50 194 VAL A CA 1
ATOM 1498 C C . VAL A 1 194 ? -6.949 -6.263 5.994 1.00 87.50 194 VAL A C 1
ATOM 1500 O O . VAL A 1 194 ? -5.943 -5.608 6.265 1.00 87.50 194 VAL A O 1
ATOM 1503 N N . ASP A 1 195 ? -8.172 -5.755 6.085 1.00 85.75 195 ASP A N 1
ATOM 1504 C CA . ASP A 1 195 ? -8.484 -4.458 6.676 1.00 85.75 195 ASP A CA 1
ATOM 1505 C C . ASP A 1 195 ? -8.898 -4.663 8.131 1.00 85.75 195 ASP A C 1
ATOM 1507 O O . ASP A 1 195 ? -9.716 -5.537 8.424 1.00 85.75 195 ASP A O 1
ATOM 1511 N N . LEU A 1 196 ? -8.355 -3.843 9.032 1.00 82.31 196 LEU A N 1
ATOM 1512 C CA . LEU A 1 196 ? -8.689 -3.836 10.453 1.00 82.31 196 LEU A CA 1
ATOM 1513 C C . LEU A 1 196 ? -9.090 -2.423 10.868 1.00 82.31 196 LEU A C 1
ATOM 1515 O O . LEU A 1 196 ? -8.309 -1.482 10.728 1.00 82.31 196 LEU A O 1
ATOM 1519 N N . PHE A 1 197 ? -10.281 -2.304 11.441 1.00 84.25 197 PHE A N 1
ATOM 1520 C CA . PHE A 1 197 ? -10.796 -1.063 12.002 1.00 84.25 197 PHE A CA 1
ATOM 1521 C C . PHE A 1 197 ? -11.089 -1.239 13.487 1.00 84.25 197 PHE A C 1
ATOM 1523 O O . PHE A 1 197 ? -11.586 -2.281 13.912 1.00 84.25 197 PHE A O 1
ATOM 1530 N N . THR A 1 198 ? -10.808 -0.202 14.269 1.00 84.56 198 THR A N 1
ATOM 1531 C CA . THR A 1 198 ? -11.271 -0.100 15.654 1.00 84.56 198 THR A CA 1
ATOM 1532 C C . THR A 1 198 ? -12.533 0.751 15.657 1.00 84.56 198 THR A C 1
ATOM 1534 O O . THR A 1 198 ? -12.465 1.947 15.384 1.00 84.56 198 THR A O 1
ATOM 1537 N N . GLU A 1 199 ? -13.679 0.136 15.939 1.00 86.44 199 GLU A N 1
ATOM 1538 C CA . GLU A 1 199 ? -14.981 0.817 15.972 1.00 86.44 199 GLU A CA 1
ATOM 1539 C C . GLU A 1 199 ? -15.150 1.662 17.224 1.00 86.44 199 GLU A C 1
ATOM 1541 O O . GLU A 1 199 ? -15.645 2.787 17.191 1.00 86.44 199 GLU A O 1
ATOM 1546 N N . ASP A 1 200 ? -14.734 1.090 18.345 1.00 88.06 200 ASP A N 1
ATOM 1547 C CA . ASP A 1 200 ? -14.739 1.728 19.641 1.00 88.06 200 ASP A CA 1
ATOM 1548 C C . ASP A 1 200 ? -13.553 1.229 20.462 1.00 88.06 200 ASP A C 1
ATOM 1550 O O . ASP A 1 200 ? -13.028 0.129 20.265 1.00 88.06 200 ASP A O 1
ATOM 1554 N N . LEU A 1 201 ? -13.113 2.097 21.366 1.00 88.25 201 LEU A N 1
ATOM 1555 C CA . LEU A 1 201 ? -12.093 1.820 22.359 1.00 88.25 201 LEU A CA 1
ATOM 1556 C C . LEU A 1 201 ? -12.517 2.510 23.651 1.00 88.25 201 LEU A C 1
ATOM 1558 O O . LEU A 1 201 ? -12.771 3.715 23.671 1.00 88.25 201 LEU A O 1
ATOM 1562 N N . ALA A 1 202 ? -12.562 1.748 24.733 1.00 90.56 202 ALA A N 1
ATOM 1563 C CA . ALA A 1 202 ? -12.803 2.255 26.070 1.00 90.56 202 ALA A CA 1
ATOM 1564 C C . ALA A 1 202 ? -11.727 1.742 27.024 1.00 90.56 202 ALA A C 1
ATOM 1566 O O . ALA A 1 202 ? -11.253 0.610 26.919 1.00 90.56 202 ALA A O 1
ATOM 1567 N N . VAL A 1 203 ? -11.358 2.600 27.970 1.00 89.31 203 VAL A N 1
ATOM 1568 C CA . VAL A 1 203 ? -10.399 2.293 29.029 1.00 89.31 203 VAL A CA 1
ATOM 1569 C C . VAL A 1 203 ? -11.075 2.576 30.359 1.00 89.31 203 VAL A C 1
ATOM 1571 O O . VAL A 1 203 ? -11.585 3.674 30.583 1.00 89.31 203 VAL A O 1
ATOM 1574 N N . ALA A 1 204 ? -11.083 1.582 31.238 1.00 91.19 204 ALA A N 1
ATOM 1575 C CA . ALA A 1 204 ? -11.634 1.682 32.578 1.00 91.19 204 ALA A CA 1
ATOM 1576 C C . ALA A 1 204 ? -10.535 1.446 33.618 1.00 91.19 204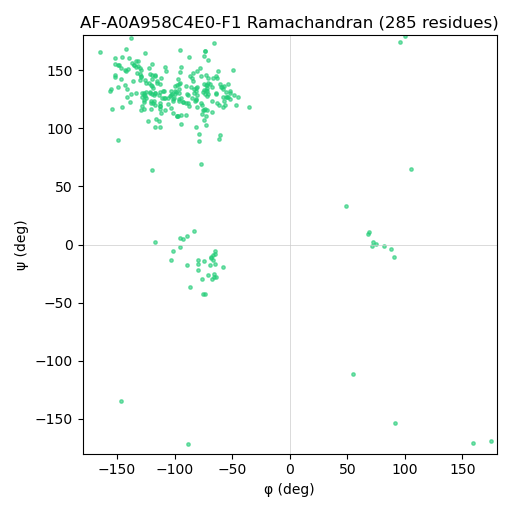 ALA A C 1
ATOM 1578 O O . ALA A 1 204 ? -9.813 0.450 33.552 1.00 91.19 204 ALA A O 1
ATOM 1579 N N . GLY A 1 205 ? -10.430 2.366 34.575 1.00 89.44 205 GLY A N 1
ATOM 1580 C CA . GLY A 1 205 ? -9.631 2.194 35.787 1.00 89.44 205 GLY A CA 1
ATOM 1581 C C . GLY A 1 205 ? -10.422 1.532 36.919 1.00 89.44 205 GLY A C 1
ATOM 1582 O O . GLY A 1 205 ? -11.569 1.119 36.722 1.00 89.44 205 GLY A O 1
ATOM 1583 N N . PRO A 1 206 ? -9.855 1.478 38.134 1.00 88.06 206 PRO A N 1
ATOM 1584 C CA . PRO A 1 206 ? -10.503 0.848 39.283 1.00 88.06 206 PRO A CA 1
ATOM 1585 C C . PRO A 1 206 ? -11.775 1.580 39.742 1.00 88.06 206 PRO A C 1
ATOM 1587 O O . PRO A 1 206 ? -12.676 0.950 40.296 1.00 88.06 206 PRO A O 1
ATOM 1590 N N . ALA A 1 207 ? -11.868 2.895 39.512 1.00 87.00 207 ALA A N 1
ATOM 1591 C CA . ALA A 1 207 ? -13.012 3.716 39.896 1.00 87.00 207 ALA A CA 1
ATOM 1592 C C . ALA A 1 207 ? -13.562 4.508 38.690 1.00 87.00 207 ALA A C 1
ATOM 1594 O O . ALA A 1 207 ? -12.826 5.297 38.091 1.00 87.00 207 ALA A O 1
ATOM 1595 N N . PRO A 1 208 ? -14.853 4.349 38.333 1.00 83.25 208 PRO A N 1
ATOM 1596 C CA . PRO A 1 208 ? -15.468 5.091 37.235 1.00 83.25 208 PRO A CA 1
ATOM 1597 C C . PRO A 1 208 ? -15.388 6.609 37.439 1.00 83.25 208 PRO A C 1
ATOM 1599 O O . PRO A 1 208 ? -15.817 7.128 38.469 1.00 83.25 208 PRO A O 1
ATOM 1602 N N . GLY A 1 209 ? -14.858 7.325 36.445 1.00 79.00 209 GLY A N 1
ATOM 1603 C CA . GLY A 1 209 ? -14.759 8.789 36.452 1.00 79.00 209 GLY A CA 1
ATOM 1604 C C . GLY A 1 209 ? -13.670 9.373 37.361 1.00 79.00 209 GLY A C 1
ATOM 1605 O O . GLY A 1 209 ? -13.524 10.593 37.405 1.00 79.00 209 GLY A O 1
ATOM 1606 N N . ALA A 1 210 ? -12.901 8.539 38.068 1.00 83.12 210 ALA A N 1
ATOM 1607 C CA . ALA A 1 210 ? -11.738 8.993 38.820 1.00 83.12 210 ALA A CA 1
ATOM 1608 C C . ALA A 1 210 ? -10.518 9.174 37.893 1.00 83.12 210 ALA A C 1
ATOM 1610 O O . ALA A 1 210 ? -10.389 8.444 36.905 1.00 83.12 210 ALA A O 1
ATOM 1611 N N . PRO A 1 211 ? -9.603 10.111 38.202 1.00 83.56 211 PRO A N 1
ATOM 1612 C CA . PRO A 1 211 ? -8.306 10.175 37.538 1.00 83.56 211 PRO A CA 1
ATOM 1613 C C . PRO A 1 211 ? -7.544 8.854 37.696 1.00 83.56 211 PRO A C 1
ATOM 1615 O O . PRO A 1 211 ? -7.497 8.308 38.797 1.00 83.56 211 PRO A O 1
ATOM 1618 N N . LEU A 1 212 ? -6.931 8.374 36.611 1.00 85.00 212 LEU A N 1
ATOM 1619 C CA . LEU A 1 212 ? -6.040 7.215 36.650 1.00 85.00 212 LEU A CA 1
ATOM 1620 C C . LEU A 1 212 ? -4.719 7.596 37.323 1.00 85.00 212 LEU A C 1
ATOM 1622 O O . LEU A 1 212 ? -4.113 8.616 36.982 1.00 85.00 212 LEU A O 1
ATOM 1626 N N . LEU A 1 213 ? -4.268 6.767 38.256 1.00 85.94 213 LEU A N 1
ATOM 1627 C CA . LEU A 1 213 ? -3.020 6.936 38.986 1.00 85.94 213 LEU A CA 1
ATOM 1628 C C . LEU A 1 213 ? -1.972 5.900 38.552 1.00 85.94 213 LEU A C 1
ATOM 1630 O O . LEU A 1 213 ? -2.312 4.793 38.130 1.00 85.94 213 LEU A O 1
ATOM 1634 N N . PRO A 1 214 ? -0.674 6.223 38.681 1.00 87.19 214 PRO A N 1
ATOM 1635 C CA . PRO A 1 214 ? 0.396 5.236 38.631 1.00 87.19 214 PRO A CA 1
ATOM 1636 C C . PRO A 1 214 ? 0.105 3.983 39.462 1.00 87.19 214 PRO A C 1
ATOM 1638 O O . PRO A 1 214 ? -0.157 4.070 40.660 1.00 87.19 214 PRO A O 1
ATOM 1641 N N . GLY A 1 215 ? 0.221 2.819 38.835 1.00 86.12 215 GLY A N 1
ATOM 1642 C CA . GLY A 1 215 ? -0.054 1.517 39.434 1.00 86.12 215 GLY A CA 1
ATOM 1643 C C . GLY A 1 215 ? -1.509 1.064 39.321 1.00 86.12 215 GLY A C 1
ATOM 1644 O O . GLY A 1 215 ? -1.801 -0.069 39.706 1.00 86.12 215 GLY A O 1
ATOM 1645 N N . ASP A 1 216 ? -2.411 1.889 38.781 1.00 88.81 216 ASP A N 1
ATOM 1646 C CA . ASP A 1 216 ? -3.811 1.501 38.634 1.00 88.81 216 ASP A CA 1
ATOM 1647 C C . ASP A 1 216 ? -3.975 0.368 37.612 1.00 88.81 216 ASP A C 1
ATOM 1649 O O . ASP A 1 216 ? -3.411 0.438 36.511 1.00 88.81 216 ASP A O 1
ATOM 1653 N N . PRO A 1 217 ? -4.783 -0.661 37.932 1.00 92.06 217 PRO A N 1
ATOM 1654 C CA . PRO A 1 217 ? -5.174 -1.661 36.958 1.00 92.06 217 PRO A CA 1
ATOM 1655 C C . PRO A 1 217 ? -6.115 -1.040 35.924 1.00 92.06 217 PRO A C 1
ATOM 1657 O O . PRO A 1 217 ? -7.041 -0.297 36.254 1.00 92.06 217 PRO A O 1
ATOM 1660 N N . LEU A 1 218 ? -5.895 -1.396 34.667 1.00 92.38 218 LEU A N 1
ATOM 1661 C CA . LEU A 1 218 ? -6.670 -0.948 33.523 1.00 92.38 218 LEU A CA 1
ATOM 1662 C C . LEU A 1 218 ? -7.390 -2.135 32.890 1.00 92.38 218 LEU A C 1
ATOM 1664 O O . LEU A 1 218 ? -6.819 -3.212 32.722 1.00 92.38 218 LEU A O 1
ATOM 1668 N N . THR A 1 219 ? -8.636 -1.917 32.487 1.00 93.69 219 THR A N 1
ATOM 1669 C CA . THR A 1 219 ? -9.355 -2.791 31.558 1.00 93.69 219 THR A CA 1
ATOM 1670 C C . THR A 1 219 ? -9.572 -2.021 30.269 1.00 93.69 219 THR A C 1
ATOM 1672 O O . THR A 1 219 ? -10.202 -0.964 30.279 1.00 93.69 219 THR A O 1
ATOM 1675 N N . LEU A 1 220 ? -9.030 -2.536 29.170 1.00 92.25 220 LEU A N 1
ATOM 1676 C CA . LEU A 1 220 ? -9.191 -1.969 27.840 1.00 92.25 220 LEU A CA 1
ATOM 1677 C C . LEU A 1 220 ? -10.161 -2.849 27.067 1.00 92.25 220 LEU A C 1
ATOM 1679 O O . LEU A 1 220 ? -9.902 -4.036 26.889 1.00 92.25 220 LEU A O 1
ATOM 1683 N N . THR A 1 221 ? -11.262 -2.275 26.605 1.00 93.00 221 THR A N 1
ATOM 1684 C CA . THR A 1 221 ? -12.234 -2.962 25.754 1.00 93.00 221 THR A CA 1
ATOM 1685 C C . THR A 1 221 ? -12.278 -2.272 24.408 1.00 93.00 221 THR A C 1
ATOM 1687 O O . THR A 1 221 ? -12.426 -1.051 24.354 1.00 93.00 221 THR A O 1
ATOM 1690 N N . ALA A 1 222 ? -12.179 -3.041 23.334 1.00 91.75 222 ALA A N 1
ATOM 1691 C CA . ALA A 1 222 ? -12.325 -2.531 21.981 1.00 91.75 222 ALA A CA 1
ATOM 1692 C C . ALA A 1 222 ? -13.211 -3.455 21.156 1.00 91.75 222 ALA A C 1
ATOM 1694 O O . ALA A 1 222 ? -13.277 -4.662 21.402 1.00 91.75 222 ALA A O 1
ATOM 1695 N N . ARG A 1 223 ? -13.850 -2.897 20.137 1.00 92.00 223 ARG A N 1
ATOM 1696 C CA . ARG A 1 223 ? -14.530 -3.668 19.102 1.00 92.00 223 ARG A CA 1
ATOM 1697 C C . ARG A 1 223 ? -13.780 -3.511 17.794 1.00 92.00 223 ARG A C 1
ATOM 1699 O O . ARG A 1 223 ? -13.706 -2.424 17.225 1.00 92.00 223 ARG A O 1
ATOM 1706 N N . LEU A 1 224 ? -13.194 -4.614 17.349 1.00 90.81 224 LEU A N 1
ATOM 1707 C CA . LEU A 1 224 ? -12.417 -4.680 16.121 1.00 90.81 224 LEU A CA 1
ATOM 1708 C C . LEU A 1 224 ? -13.306 -5.170 14.985 1.00 90.81 224 LEU A C 1
ATOM 1710 O O . LEU A 1 224 ? -14.074 -6.108 15.179 1.00 90.81 224 LEU A O 1
ATOM 1714 N N . ARG A 1 225 ? -13.181 -4.582 13.799 1.00 90.00 225 ARG A N 1
ATOM 1715 C CA . ARG A 1 225 ? -13.881 -5.016 12.592 1.00 90.00 225 ARG A CA 1
ATOM 1716 C C . ARG A 1 225 ? -12.884 -5.392 11.508 1.00 90.00 225 ARG A C 1
ATOM 1718 O O . ARG A 1 225 ? -12.048 -4.573 11.135 1.00 90.00 225 ARG A O 1
ATOM 1725 N N . LEU A 1 226 ? -12.995 -6.623 11.011 1.00 91.19 226 LEU A N 1
ATOM 1726 C CA . LEU A 1 226 ? -12.141 -7.157 9.954 1.00 91.19 226 LEU A CA 1
ATOM 1727 C C . LEU A 1 226 ? -12.945 -7.498 8.702 1.00 91.19 226 LEU A C 1
ATOM 1729 O O . LEU A 1 226 ? -14.078 -7.973 8.792 1.00 91.19 226 LEU A O 1
ATOM 1733 N N . ASN A 1 227 ? -12.340 -7.324 7.530 1.00 89.88 227 ASN A N 1
ATOM 1734 C CA . ASN A 1 227 ? -12.910 -7.799 6.263 1.00 89.88 227 ASN A CA 1
ATOM 1735 C C . ASN A 1 227 ? -12.677 -9.313 6.030 1.00 89.88 227 ASN A C 1
ATOM 1737 O O . ASN A 1 227 ? -13.426 -9.942 5.284 1.00 89.88 227 ASN A O 1
ATOM 1741 N N . ALA A 1 228 ? -11.677 -9.907 6.689 1.00 88.81 228 ALA A N 1
ATOM 1742 C CA . ALA A 1 228 ? -11.255 -11.298 6.534 1.00 88.81 228 ALA A CA 1
ATOM 1743 C C . ALA A 1 228 ? -10.702 -11.871 7.859 1.00 88.81 228 ALA A C 1
ATOM 1745 O O . ALA A 1 228 ? -10.241 -11.110 8.711 1.00 88.81 228 ALA A O 1
ATOM 1746 N N . PRO A 1 229 ? -10.757 -13.201 8.072 1.00 89.19 229 PRO A N 1
ATOM 1747 C CA . PRO A 1 229 ? -10.301 -13.809 9.320 1.00 89.19 229 PRO A CA 1
ATOM 1748 C C . PRO A 1 229 ? -8.768 -13.816 9.447 1.00 89.19 229 PRO A C 1
ATOM 1750 O O . PRO A 1 229 ? -8.052 -14.048 8.475 1.00 89.19 229 PRO A O 1
ATOM 1753 N N . LEU A 1 230 ? -8.269 -13.668 10.676 1.00 88.06 230 LEU A N 1
ATOM 1754 C CA . LEU A 1 230 ? -6.861 -13.828 11.045 1.00 88.06 230 LEU A CA 1
ATOM 1755 C C . LEU A 1 230 ? -6.723 -14.938 12.087 1.00 88.06 230 LEU A C 1
ATOM 1757 O O . LEU A 1 230 ? -7.208 -14.818 13.208 1.00 88.06 230 LEU A O 1
ATOM 1761 N N . ALA A 1 231 ? -6.022 -16.018 11.743 1.00 86.50 231 ALA A N 1
ATOM 1762 C CA . ALA A 1 231 ? -5.886 -17.170 12.635 1.00 86.50 231 ALA A CA 1
ATOM 1763 C C . ALA A 1 231 ? -5.056 -16.872 13.899 1.00 86.50 231 ALA A C 1
ATOM 1765 O O . ALA A 1 231 ? -5.289 -17.485 14.938 1.00 86.50 231 ALA A O 1
ATOM 1766 N N . SER A 1 232 ? -4.103 -15.941 13.820 1.00 85.25 232 SER A N 1
ATOM 1767 C CA . SER A 1 232 ? -3.201 -15.599 14.923 1.00 85.25 232 SER A CA 1
ATOM 1768 C C . SER A 1 232 ? -2.802 -14.126 14.852 1.00 85.25 232 SER A C 1
ATOM 1770 O O . SER A 1 232 ? -1.815 -13.778 14.207 1.00 85.25 232 SER A O 1
ATOM 1772 N N . ALA A 1 233 ? -3.575 -13.262 15.505 1.00 83.88 233 ALA A N 1
ATOM 1773 C CA . ALA A 1 233 ? -3.284 -11.841 15.641 1.00 83.88 233 ALA A CA 1
ATOM 1774 C C . ALA A 1 233 ? -2.742 -11.542 17.043 1.00 83.88 233 ALA A C 1
ATOM 1776 O O . ALA A 1 233 ? -3.365 -11.908 18.042 1.00 83.88 233 ALA A O 1
ATOM 1777 N N . THR A 1 234 ? -1.605 -10.851 17.119 1.00 85.25 234 THR A N 1
ATOM 1778 C CA . THR A 1 234 ? -1.079 -10.319 18.380 1.00 85.25 234 THR A CA 1
ATOM 1779 C C . THR A 1 234 ? -1.628 -8.918 18.589 1.00 85.25 234 THR A C 1
ATOM 1781 O O . THR A 1 234 ? -1.279 -7.990 17.864 1.00 85.25 234 THR A O 1
ATOM 1784 N N . LEU A 1 235 ? -2.490 -8.767 19.586 1.00 85.81 235 LEU A N 1
ATOM 1785 C CA . LEU A 1 235 ? -2.995 -7.481 20.037 1.00 85.81 235 LEU A CA 1
ATOM 1786 C C . LEU A 1 235 ? -2.065 -6.940 21.117 1.00 85.81 235 LEU A C 1
ATOM 1788 O O . LEU A 1 235 ? -1.643 -7.686 22.003 1.00 85.81 235 LEU A O 1
ATOM 1792 N N . LEU A 1 236 ? -1.751 -5.651 21.032 1.00 85.88 236 LEU A N 1
ATOM 1793 C CA . LEU A 1 236 ? -0.892 -4.935 21.968 1.00 85.88 236 LEU A CA 1
ATOM 1794 C C . LEU A 1 236 ? -1.562 -3.614 22.332 1.00 85.88 236 LEU A C 1
ATOM 1796 O O . LEU A 1 236 ? -1.965 -2.860 21.448 1.00 85.88 236 LEU A O 1
ATOM 1800 N N . ALA A 1 237 ? -1.655 -3.329 23.624 1.00 85.56 237 ALA A N 1
ATOM 1801 C CA . ALA A 1 237 ? -2.094 -2.045 24.140 1.00 85.56 237 ALA A CA 1
ATOM 1802 C C . ALA A 1 237 ? -0.937 -1.337 24.850 1.00 85.56 237 ALA A C 1
ATOM 1804 O O . ALA A 1 237 ? -0.268 -1.908 25.709 1.00 85.56 237 ALA A O 1
ATOM 1805 N N . TYR A 1 238 ? -0.739 -0.069 24.508 1.00 85.56 238 TYR A N 1
ATOM 1806 C CA . TYR A 1 238 ? 0.222 0.825 25.142 1.00 85.56 238 TYR A CA 1
ATOM 1807 C C . TYR A 1 238 ? -0.467 2.147 25.480 1.00 85.56 238 TYR A C 1
ATOM 1809 O O . TYR A 1 238 ? -1.433 2.544 24.826 1.00 85.56 238 TYR A O 1
ATOM 1817 N N . ALA A 1 239 ? 0.034 2.847 26.493 1.00 82.56 239 ALA A N 1
ATOM 1818 C CA . ALA A 1 239 ? -0.320 4.246 26.703 1.00 82.56 239 ALA A CA 1
ATOM 1819 C C . ALA A 1 239 ? 0.596 5.134 25.852 1.00 82.56 239 ALA A C 1
ATOM 1821 O O . ALA A 1 239 ? 1.778 4.840 25.707 1.00 82.56 239 ALA A O 1
ATOM 1822 N N . GLN A 1 240 ? 0.079 6.229 25.299 1.00 80.56 240 GLN A N 1
ATOM 1823 C CA . GLN A 1 240 ? 0.919 7.269 24.700 1.00 80.56 240 GLN A CA 1
ATOM 1824 C C . GLN A 1 240 ? 1.167 8.382 25.705 1.00 80.56 240 GLN A C 1
ATOM 1826 O O . GLN A 1 240 ? 0.233 8.909 26.312 1.00 80.56 240 GLN A O 1
ATOM 1831 N N . GLN A 1 241 ? 2.432 8.754 25.860 1.00 76.12 241 GLN A N 1
ATOM 1832 C CA . GLN A 1 241 ? 2.799 9.996 26.526 1.00 76.12 241 GLN A CA 1
ATOM 1833 C C . GLN A 1 241 ? 2.510 11.207 25.619 1.00 76.12 241 GLN A C 1
ATOM 1835 O O . GLN A 1 241 ? 2.365 11.049 24.405 1.00 76.12 241 GLN A O 1
ATOM 1840 N N . PRO A 1 242 ? 2.439 12.433 26.177 1.00 75.06 242 PRO A N 1
ATOM 1841 C CA . PRO A 1 242 ? 2.226 13.655 25.392 1.00 75.06 242 PRO A CA 1
ATOM 1842 C C . PRO A 1 242 ? 3.277 13.918 24.300 1.00 75.06 242 PRO A C 1
ATOM 1844 O O . PRO A 1 242 ? 3.022 14.687 23.379 1.00 75.06 242 PRO A O 1
ATOM 1847 N N . ASP A 1 243 ? 4.455 13.302 24.400 1.00 76.19 243 ASP A N 1
ATOM 1848 C CA . ASP A 1 243 ? 5.538 13.343 23.410 1.00 76.19 243 ASP A CA 1
ATOM 1849 C C . ASP A 1 243 ? 5.431 12.229 22.343 1.00 76.19 243 ASP A C 1
ATOM 1851 O O . ASP A 1 243 ? 6.326 12.080 21.513 1.00 76.19 243 ASP A O 1
ATOM 1855 N N . ASN A 1 244 ? 4.328 11.470 22.340 1.00 72.62 244 ASN A N 1
ATOM 1856 C CA . ASN A 1 244 ? 4.064 10.276 21.531 1.00 72.62 244 ASN A CA 1
ATOM 1857 C C . ASN A 1 244 ? 4.921 9.046 21.866 1.00 72.62 244 ASN A C 1
ATOM 1859 O O . ASN A 1 244 ? 4.838 8.045 21.146 1.00 72.62 244 ASN A O 1
ATOM 1863 N N . THR A 1 245 ? 5.694 9.064 22.954 1.00 77.38 245 THR A N 1
ATOM 1864 C CA . THR A 1 245 ? 6.444 7.884 23.389 1.00 77.38 245 THR A CA 1
ATOM 1865 C C . THR A 1 245 ? 5.464 6.799 23.861 1.00 77.38 245 THR A C 1
ATOM 1867 O O . THR A 1 245 ? 4.632 7.064 24.741 1.00 77.38 245 THR A O 1
ATOM 1870 N N . PRO A 1 246 ? 5.509 5.577 23.289 1.00 79.62 246 PRO A N 1
ATOM 1871 C CA . PRO A 1 246 ? 4.678 4.476 23.751 1.00 79.62 246 PRO A CA 1
ATOM 1872 C C . PRO A 1 246 ? 5.191 3.957 25.096 1.00 79.62 246 PRO A C 1
ATOM 1874 O O . PRO A 1 246 ? 6.388 3.772 25.309 1.00 79.62 246 PRO A O 1
ATOM 1877 N N . VAL A 1 247 ? 4.259 3.698 26.001 1.00 83.31 247 VAL A N 1
ATOM 1878 C CA . VAL A 1 247 ? 4.500 3.220 27.355 1.00 83.31 247 VAL A CA 1
ATOM 1879 C C . VAL A 1 247 ? 3.837 1.862 27.521 1.00 83.31 247 VAL A C 1
ATOM 1881 O O . VAL A 1 247 ? 2.623 1.727 27.353 1.00 83.31 247 VAL A O 1
ATOM 1884 N N . ASP A 1 248 ? 4.652 0.867 27.861 1.00 85.94 248 ASP A N 1
ATOM 1885 C CA . ASP A 1 248 ? 4.207 -0.501 28.101 1.00 85.94 248 ASP A CA 1
ATOM 1886 C C . ASP A 1 248 ? 3.273 -0.569 29.322 1.00 85.94 248 ASP A C 1
ATOM 1888 O O . ASP A 1 248 ? 3.593 -0.060 30.398 1.00 85.94 248 ASP A O 1
ATOM 1892 N N . LEU A 1 249 ? 2.112 -1.200 29.143 1.00 88.06 249 LEU A N 1
ATOM 1893 C CA . LEU A 1 249 ? 1.110 -1.427 30.188 1.00 88.06 249 LEU A CA 1
ATOM 1894 C C . LEU A 1 249 ? 1.289 -2.787 30.885 1.00 88.06 249 LEU A C 1
ATOM 1896 O O . LEU A 1 249 ? 0.475 -3.173 31.728 1.00 88.06 249 LEU A O 1
ATOM 1900 N N . GLY A 1 250 ? 2.350 -3.517 30.542 1.00 86.81 250 GLY A N 1
ATOM 1901 C CA . GLY A 1 250 ? 2.702 -4.811 31.100 1.00 86.81 250 GLY A CA 1
ATOM 1902 C C . GLY A 1 250 ? 2.201 -5.991 30.259 1.00 86.81 250 GLY A C 1
ATOM 1903 O O . GLY A 1 250 ? 1.446 -5.835 29.301 1.00 86.81 250 GLY A O 1
ATOM 1904 N N . PRO A 1 251 ? 2.576 -7.224 30.637 1.00 86.75 251 PRO A N 1
ATOM 1905 C CA . PRO A 1 251 ? 2.400 -8.409 29.795 1.00 86.75 251 PRO A CA 1
ATOM 1906 C C . PRO A 1 251 ? 0.937 -8.791 29.537 1.00 86.75 251 PRO A C 1
ATOM 1908 O O . PRO A 1 251 ? 0.642 -9.425 28.530 1.00 86.75 251 PRO A O 1
ATOM 1911 N N . LEU A 1 252 ? 0.013 -8.413 30.428 1.00 88.38 252 LEU A N 1
ATOM 1912 C CA . LEU A 1 252 ? -1.421 -8.674 30.253 1.00 88.38 252 LEU A CA 1
ATOM 1913 C C . LEU A 1 252 ? -2.068 -7.754 29.205 1.00 88.38 252 LEU A C 1
ATOM 1915 O O . LEU A 1 252 ? -3.184 -8.023 28.754 1.00 88.38 252 LEU A O 1
ATOM 1919 N N . ALA A 1 253 ? -1.371 -6.682 28.811 1.00 87.25 253 ALA A N 1
ATOM 1920 C CA . ALA A 1 253 ? -1.814 -5.757 27.775 1.00 87.25 253 ALA A CA 1
ATOM 1921 C C . ALA A 1 253 ? -1.468 -6.284 26.374 1.00 87.25 253 ALA A C 1
ATOM 1923 O O . ALA A 1 253 ? -1.573 -5.563 25.383 1.00 87.25 253 ALA A O 1
ATOM 1924 N N . SER A 1 254 ? -1.064 -7.554 26.294 1.00 89.62 254 SER A N 1
ATOM 1925 C CA . SER A 1 254 ? -0.877 -8.298 25.067 1.00 89.62 254 SER A CA 1
ATOM 1926 C C . SER A 1 254 ? -1.693 -9.581 25.093 1.00 89.62 254 SER A C 1
ATOM 1928 O O . SER A 1 254 ? -1.723 -10.293 26.096 1.00 89.62 254 SER A O 1
ATOM 1930 N N . GLN A 1 255 ? -2.312 -9.918 23.965 1.00 89.19 255 GLN A N 1
ATOM 1931 C CA . GLN A 1 255 ? -2.842 -11.260 23.756 1.00 89.19 255 GLN A CA 1
ATOM 1932 C C . GLN A 1 255 ? -2.630 -11.699 22.315 1.00 89.19 255 GLN A C 1
ATOM 1934 O O . GLN A 1 255 ? -2.681 -10.888 21.395 1.00 89.19 255 GLN A O 1
ATOM 1939 N N . THR A 1 256 ? -2.466 -13.001 22.110 1.00 89.19 256 THR A N 1
ATOM 1940 C CA . THR A 1 256 ? -2.589 -13.609 20.784 1.00 89.19 256 THR A CA 1
ATOM 1941 C C . THR A 1 256 ? -3.957 -14.261 20.674 1.00 89.19 256 THR A C 1
ATOM 1943 O O . THR A 1 256 ? -4.331 -15.060 21.532 1.00 89.19 256 THR A O 1
ATOM 1946 N N . VAL A 1 257 ? -4.719 -13.907 19.643 1.00 89.50 257 VAL A N 1
ATOM 1947 C CA . VAL A 1 257 ? -6.096 -14.372 19.458 1.00 89.50 257 VAL A CA 1
ATOM 1948 C C . VAL A 1 257 ? -6.392 -14.616 17.981 1.00 89.50 257 VAL A C 1
ATOM 1950 O O . VAL A 1 257 ? -5.836 -13.954 17.105 1.00 89.50 257 VAL A O 1
ATOM 1953 N N . SER A 1 258 ? -7.285 -15.560 17.694 1.00 90.00 258 SER A N 1
ATOM 1954 C CA . SER A 1 258 ? -7.879 -15.698 16.365 1.00 90.00 258 SER A CA 1
ATOM 1955 C C . SER A 1 258 ? -9.023 -14.696 16.208 1.00 90.00 258 SER A C 1
ATOM 1957 O O . SER A 1 258 ? -9.955 -14.692 17.011 1.00 90.00 258 SER A O 1
ATOM 1959 N N . LEU A 1 259 ? -8.970 -13.865 15.172 1.00 90.62 259 LEU A N 1
ATOM 1960 C CA . LEU A 1 259 ? -10.011 -12.896 14.835 1.00 90.62 259 LEU A CA 1
ATOM 1961 C C . LEU A 1 259 ? -10.828 -13.426 13.657 1.00 90.62 259 LEU A C 1
ATOM 1963 O O . LEU A 1 259 ? -10.275 -13.886 12.657 1.00 90.62 259 LEU A O 1
ATOM 1967 N N . VAL A 1 260 ? -12.151 -13.371 13.770 1.00 91.88 260 VAL A N 1
ATOM 1968 C CA . VAL A 1 260 ? -13.059 -13.731 12.673 1.00 91.88 260 VAL A CA 1
ATOM 1969 C C . VAL A 1 260 ? -13.312 -12.516 11.781 1.00 91.88 260 VAL A C 1
ATOM 1971 O O . VAL A 1 260 ? -13.102 -11.378 12.198 1.00 91.88 260 VAL A O 1
ATOM 1974 N N . ALA A 1 261 ? -13.781 -12.747 10.554 1.00 92.56 261 ALA A N 1
ATOM 1975 C CA . ALA A 1 261 ? -14.306 -11.659 9.734 1.00 92.56 261 ALA A CA 1
ATOM 1976 C C . ALA A 1 261 ? -15.556 -11.049 10.395 1.00 92.56 261 ALA A C 1
ATOM 1978 O O . ALA A 1 261 ? -16.362 -11.768 10.991 1.00 92.56 261 ALA A O 1
ATOM 1979 N N . GLY A 1 262 ? -15.736 -9.738 10.253 1.00 92.62 262 GLY A N 1
ATOM 1980 C CA . GLY A 1 262 ? -16.776 -8.976 10.937 1.00 92.62 262 GLY A CA 1
ATOM 1981 C C . GLY A 1 262 ? -16.299 -8.395 12.267 1.00 92.62 262 GLY A C 1
ATOM 1982 O O . GLY A 1 262 ? -15.118 -8.099 12.436 1.00 92.62 262 GLY A O 1
ATOM 1983 N N . GLU A 1 263 ? -17.234 -8.177 13.191 1.00 92.69 263 GLU A N 1
ATOM 1984 C CA . GLU A 1 263 ? -16.962 -7.537 14.481 1.00 92.69 263 GLU A CA 1
ATOM 1985 C C . GLU A 1 263 ? -16.545 -8.560 15.546 1.00 92.69 263 GLU A C 1
ATOM 1987 O O . GLU A 1 263 ? -17.247 -9.539 15.794 1.00 92.69 263 GLU A O 1
ATOM 1992 N N . THR A 1 264 ? -15.419 -8.306 16.212 1.00 91.94 264 THR A N 1
ATOM 1993 C CA . THR A 1 264 ? -14.911 -9.093 17.339 1.00 91.94 264 THR A CA 1
ATOM 1994 C C . THR A 1 264 ? -14.651 -8.168 18.533 1.00 91.94 264 THR A C 1
ATOM 1996 O O . THR A 1 264 ? -13.797 -7.282 18.437 1.00 91.94 264 THR A O 1
ATOM 1999 N N . PRO A 1 265 ? -15.354 -8.342 19.669 1.00 92.69 265 PRO A N 1
ATOM 2000 C CA . PRO A 1 265 ? -15.003 -7.648 20.900 1.00 92.69 265 PRO A CA 1
ATOM 2001 C C . PRO A 1 265 ? -13.718 -8.241 21.484 1.00 92.69 265 PRO A C 1
ATOM 2003 O O . PRO A 1 265 ? -13.546 -9.460 21.534 1.00 92.69 265 PRO A O 1
ATOM 2006 N N . VAL A 1 266 ? -12.823 -7.377 21.949 1.00 92.31 266 VAL A N 1
ATOM 2007 C CA . VAL A 1 266 ? -11.561 -7.756 22.584 1.00 92.31 266 VAL A CA 1
ATOM 2008 C C . VAL A 1 266 ? -11.403 -7.022 23.906 1.00 92.31 266 VAL A C 1
ATOM 2010 O O . VAL A 1 266 ? -11.749 -5.846 24.025 1.00 92.31 266 VAL A O 1
ATOM 2013 N N . THR A 1 267 ? -10.855 -7.726 24.892 1.00 93.06 267 THR A N 1
ATOM 2014 C CA . THR A 1 267 ? -10.560 -7.173 26.211 1.00 93.06 267 THR A CA 1
ATOM 2015 C C . THR A 1 267 ? -9.112 -7.471 26.555 1.00 93.06 267 THR A C 1
ATOM 2017 O O . THR A 1 267 ? -8.696 -8.625 26.504 1.00 93.06 267 THR A O 1
ATOM 2020 N N . LEU A 1 268 ? -8.361 -6.437 26.917 1.00 93.12 268 LEU A N 1
ATOM 2021 C CA . LEU A 1 268 ? -6.997 -6.530 27.430 1.00 93.12 268 LEU A CA 1
ATOM 2022 C C . LEU A 1 268 ? -6.943 -5.938 28.838 1.00 93.12 268 LEU A C 1
ATOM 2024 O O . LEU A 1 268 ? -7.759 -5.086 29.203 1.00 93.12 268 LEU A O 1
ATOM 2028 N N . HIS A 1 269 ? -5.964 -6.367 29.626 1.00 93.62 269 HIS A N 1
ATOM 2029 C CA . HIS A 1 269 ? -5.754 -5.853 30.976 1.00 93.62 269 HIS A CA 1
ATOM 2030 C C . HIS A 1 269 ? -4.365 -5.250 31.087 1.00 93.62 269 HIS A C 1
ATOM 2032 O O . HIS A 1 269 ? -3.405 -5.830 30.618 1.00 93.62 269 HIS A O 1
ATOM 2038 N N . GLY A 1 270 ? -4.226 -4.098 31.720 1.00 92.25 270 GLY A N 1
ATOM 2039 C CA . GLY A 1 270 ? -2.928 -3.447 31.872 1.00 92.25 270 GLY A CA 1
ATOM 2040 C C . GLY A 1 270 ? -2.748 -2.888 33.266 1.00 92.25 270 GLY A C 1
ATOM 2041 O O . GLY A 1 270 ? -3.655 -2.937 34.095 1.00 92.25 270 GLY A O 1
ATOM 2042 N N . VAL A 1 271 ? -1.579 -2.323 33.514 1.00 91.38 271 VAL A N 1
ATOM 2043 C CA . VAL A 1 271 ? -1.318 -1.476 34.672 1.00 91.38 271 VAL A CA 1
ATOM 2044 C C . VAL A 1 271 ? -0.712 -0.189 34.149 1.00 91.38 271 VAL A C 1
ATOM 2046 O O . VAL A 1 271 ? 0.228 -0.238 33.361 1.00 91.38 271 VAL A O 1
ATOM 2049 N N . LEU A 1 272 ? -1.240 0.961 34.567 1.00 86.88 272 LEU A N 1
ATOM 2050 C CA . LEU A 1 272 ? -0.631 2.240 34.220 1.00 86.88 272 LEU A CA 1
ATOM 2051 C C . LEU A 1 272 ? 0.721 2.335 34.943 1.00 86.88 272 LEU A C 1
ATOM 2053 O O . LEU A 1 272 ? 0.735 2.372 36.174 1.00 86.88 272 LEU A O 1
ATOM 2057 N N . PRO A 1 273 ? 1.871 2.353 34.254 1.00 81.12 273 PRO A N 1
ATOM 2058 C CA . PRO A 1 273 ? 3.144 2.411 34.954 1.00 81.12 273 PRO A CA 1
ATOM 2059 C C . PRO A 1 273 ? 3.352 3.784 35.594 1.00 81.12 273 PRO A C 1
ATOM 2061 O O . PRO A 1 273 ? 2.766 4.791 35.192 1.00 81.12 273 PRO A O 1
ATOM 2064 N N . ALA A 1 274 ? 4.228 3.836 36.596 1.00 70.88 274 ALA A N 1
ATOM 2065 C CA . ALA A 1 274 ? 4.678 5.108 37.138 1.00 70.88 274 ALA A CA 1
ATOM 2066 C C . ALA A 1 274 ? 5.381 5.914 36.044 1.00 70.88 274 ALA A C 1
ATOM 2068 O O . ALA A 1 274 ? 6.371 5.457 35.474 1.00 70.88 274 ALA A O 1
ATOM 2069 N N . SER A 1 275 ? 4.853 7.101 35.733 1.00 59.41 275 SER A N 1
ATOM 2070 C CA . SER A 1 275 ? 5.444 8.007 34.751 1.00 59.41 275 SER A CA 1
ATOM 2071 C C . SER A 1 275 ? 6.941 8.176 35.011 1.00 59.41 275 SER A C 1
ATOM 2073 O O . SER A 1 275 ? 7.343 8.569 36.107 1.00 59.41 275 SER A O 1
ATOM 2075 N N . VAL A 1 276 ? 7.762 7.976 33.975 1.00 48.25 276 VAL A N 1
ATOM 2076 C CA . VAL A 1 276 ? 9.213 8.261 34.000 1.00 48.25 276 VAL A CA 1
ATOM 2077 C C . VAL A 1 276 ? 9.492 9.766 34.171 1.00 48.25 276 VAL A C 1
ATOM 2079 O O . VAL A 1 276 ? 10.626 10.191 34.382 1.00 48.25 276 VAL A O 1
ATOM 2082 N N . HIS A 1 277 ? 8.443 10.589 34.100 1.00 43.50 277 HIS A N 1
ATOM 2083 C CA . HIS A 1 277 ? 8.442 12.024 34.360 1.00 43.50 277 HIS A CA 1
ATOM 2084 C C . HIS A 1 277 ? 7.487 12.357 35.509 1.00 43.50 277 HIS A C 1
ATOM 2086 O O . HIS A 1 277 ? 6.489 13.050 35.335 1.00 43.50 277 HIS A O 1
ATOM 2092 N N . SER A 1 278 ? 7.787 11.867 36.710 1.00 33.56 278 SER A N 1
ATOM 2093 C CA . SER A 1 278 ? 7.370 12.609 37.901 1.00 33.56 278 SER A CA 1
ATOM 2094 C C . SER A 1 278 ? 8.329 13.794 38.055 1.00 33.56 278 SER A C 1
ATOM 2096 O O . SER A 1 278 ? 9.528 13.548 38.217 1.00 33.56 278 SER A O 1
ATOM 2098 N N . PRO A 1 279 ? 7.885 15.068 38.033 1.00 31.95 279 PRO A N 1
ATOM 2099 C CA . PRO A 1 279 ? 8.691 16.106 38.651 1.00 31.95 279 PRO A CA 1
ATOM 2100 C C . PRO A 1 279 ? 8.851 15.682 40.109 1.00 31.95 279 PRO A C 1
ATOM 2102 O O . PRO A 1 279 ? 7.859 15.494 40.818 1.00 31.95 279 PRO A O 1
ATOM 2105 N N . ALA A 1 280 ? 10.094 15.445 40.529 1.00 33.84 280 ALA A N 1
ATOM 2106 C CA . ALA A 1 280 ? 10.401 15.201 41.926 1.00 33.84 280 ALA A CA 1
ATOM 2107 C C . ALA A 1 280 ? 9.681 16.276 42.740 1.00 33.84 280 ALA A C 1
ATOM 2109 O O . ALA A 1 280 ? 9.874 17.472 42.511 1.00 33.84 280 ALA A O 1
ATOM 2110 N N . SER A 1 281 ? 8.790 15.845 43.627 1.00 35.09 281 SER A N 1
ATOM 2111 C CA . SER A 1 281 ? 8.102 16.726 44.552 1.00 35.09 281 SER A CA 1
ATOM 2112 C C . SER A 1 281 ? 9.156 17.379 45.441 1.00 35.09 281 SER A C 1
ATOM 2114 O O . SER A 1 281 ? 9.520 16.846 46.482 1.00 35.09 281 SER A O 1
ATOM 2116 N N . ALA A 1 282 ? 9.668 18.537 45.033 1.00 37.12 282 ALA A N 1
ATOM 2117 C CA . ALA A 1 282 ? 10.353 19.452 45.925 1.00 37.12 282 ALA A CA 1
ATOM 2118 C C . ALA A 1 282 ? 9.276 20.184 46.733 1.00 37.12 282 ALA A C 1
ATOM 2120 O O . ALA A 1 282 ? 9.012 21.366 46.534 1.00 37.12 282 ALA A O 1
ATOM 2121 N N . LEU A 1 283 ? 8.608 19.450 47.624 1.00 34.47 283 LEU A N 1
ATOM 2122 C CA . LEU A 1 283 ? 8.018 20.069 48.800 1.00 34.47 283 LEU A CA 1
ATOM 2123 C C . LEU A 1 283 ? 9.191 20.364 49.743 1.00 34.47 283 LEU A C 1
ATOM 2125 O O . LEU A 1 283 ? 9.867 19.422 50.165 1.00 34.47 283 LEU A O 1
ATOM 2129 N N . PRO A 1 284 ? 9.489 21.637 50.051 1.00 41.00 284 PRO A N 1
ATOM 2130 C CA . PRO A 1 284 ? 10.426 21.932 51.119 1.00 41.00 284 PRO A CA 1
ATOM 2131 C C . PRO A 1 284 ? 9.832 21.400 52.435 1.00 41.00 284 PRO A C 1
ATOM 2133 O O . PRO A 1 284 ? 8.613 21.484 52.623 1.00 41.00 284 PRO A O 1
ATOM 2136 N N . PRO A 1 285 ? 10.648 20.855 53.354 1.00 36.59 285 PRO A N 1
ATOM 2137 C CA . PRO A 1 285 ? 10.173 20.558 54.695 1.00 36.59 285 PRO A CA 1
ATOM 2138 C C . PRO A 1 285 ? 9.644 21.858 55.307 1.00 36.59 285 PRO A C 1
ATOM 2140 O O . PRO A 1 285 ? 10.351 22.866 55.340 1.00 36.59 285 PRO A O 1
ATOM 2143 N N . GLY A 1 286 ? 8.382 21.854 55.728 1.00 52.16 286 GLY A N 1
ATOM 2144 C CA . GLY A 1 286 ? 7.840 22.931 56.541 1.00 52.16 286 GLY A CA 1
ATOM 2145 C C . GLY A 1 286 ? 8.507 22.946 57.917 1.00 52.16 286 GLY A C 1
ATOM 2146 O O . GLY A 1 286 ? 8.753 21.880 58.476 1.00 52.16 286 GLY A O 1
ATOM 2147 N N . THR A 1 287 ? 8.710 24.170 58.418 1.00 39.81 287 THR A N 1
ATOM 2148 C CA . THR A 1 287 ? 9.138 24.589 59.772 1.00 39.81 287 THR A CA 1
ATOM 2149 C C . THR A 1 287 ? 10.541 24.215 60.225 1.00 39.81 287 THR A C 1
ATOM 2151 O O . THR A 1 287 ? 10.818 23.011 60.397 1.00 39.81 287 THR A O 1
#

Radius of gyration: 25.09 Å; Cα contacts (8 Å, |Δi|>4): 624; chains: 1; bounding box: 60×47×81 Å

Mean predicted aligned error: 11.38 Å

Nearest PDB structures (foldseek):
  4lnv-assembly2_B  TM=2.431E-01  e=1.921E-03  Anopheles gambiae
  3grw-assembly1_A  TM=3.371E-01  e=4.162E-02  Homo sapiens
  7tuf-assembly1_C  TM=2.735E-01  e=1.929E-02  Homo sapiens
  6ru5-assembly1_B  TM=2.990E-01  e=2.238E-01  Homo sapiens
  8u01-assembly1_A  TM=3.286E-01  e=9.463E-01  Phocaeicola plebeius